Protein AF-A0A964KLP9-F1 (afdb_monomer_lite)

Structure (mmCIF, N/CA/C/O backbone):
data_AF-A0A964KLP9-F1
#
_entry.id   AF-A0A964KLP9-F1
#
loop_
_atom_site.group_PDB
_atom_site.id
_atom_site.type_symbol
_atom_site.label_atom_id
_atom_site.label_alt_id
_atom_site.label_comp_id
_atom_site.label_asym_id
_atom_site.label_entity_id
_atom_site.label_seq_id
_atom_site.pdbx_PDB_ins_code
_atom_site.Cartn_x
_atom_site.Cartn_y
_atom_site.Cartn_z
_atom_site.occupancy
_atom_site.B_iso_or_equiv
_atom_site.auth_seq_id
_atom_site.auth_comp_id
_atom_site.auth_asym_id
_atom_site.auth_atom_id
_atom_site.pdbx_PDB_model_num
ATOM 1 N N . MET A 1 1 ? -12.457 3.748 -2.227 1.00 60.34 1 MET A N 1
ATOM 2 C CA . MET A 1 1 ? -13.805 4.351 -2.131 1.00 60.34 1 MET A CA 1
ATOM 3 C C . MET A 1 1 ? -13.994 4.786 -0.689 1.00 60.34 1 MET A C 1
ATOM 5 O O . MET A 1 1 ? -13.683 4.009 0.194 1.00 60.34 1 MET A O 1
ATOM 9 N N . THR A 1 2 ? -14.404 6.019 -0.418 1.00 71.94 2 THR A N 1
ATOM 10 C CA . THR A 1 2 ? -14.656 6.501 0.951 1.00 71.94 2 THR A CA 1
ATOM 11 C C . THR A 1 2 ? -16.022 7.174 1.004 1.00 71.94 2 THR A C 1
ATOM 13 O O . THR A 1 2 ? -16.394 7.881 0.070 1.00 71.94 2 THR A O 1
ATOM 16 N N . TRP A 1 3 ? -16.806 6.921 2.050 1.00 68.06 3 TRP A N 1
ATOM 17 C CA . TRP A 1 3 ? -18.062 7.632 2.280 1.00 68.06 3 TRP A CA 1
ATOM 18 C C . TRP A 1 3 ? -17.780 9.012 2.864 1.00 68.06 3 TRP A C 1
ATOM 20 O O . TRP A 1 3 ? -17.137 9.132 3.908 1.00 68.06 3 TRP A O 1
ATOM 30 N N . ASP A 1 4 ? -18.271 10.052 2.198 1.00 71.50 4 ASP A N 1
ATOM 31 C CA . ASP A 1 4 ? -18.273 11.404 2.733 1.00 71.50 4 ASP A CA 1
ATOM 32 C C . ASP A 1 4 ? -19.551 11.617 3.550 1.00 71.50 4 ASP A C 1
ATOM 34 O O . ASP A 1 4 ? -20.639 11.813 3.004 1.00 71.50 4 ASP A O 1
ATOM 38 N N . ALA A 1 5 ? -19.419 11.571 4.877 1.00 62.88 5 ALA A N 1
ATOM 39 C CA . ALA A 1 5 ? -20.539 11.771 5.791 1.00 62.88 5 ALA A CA 1
ATOM 40 C C . ALA A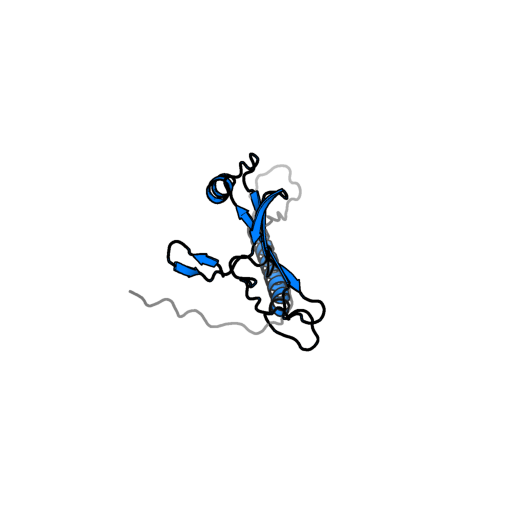 1 5 ? -21.078 13.214 5.793 1.00 62.88 5 ALA A C 1
ATOM 42 O O . ALA A 1 5 ? -22.211 13.425 6.221 1.00 62.88 5 ALA A O 1
ATOM 43 N N . ARG A 1 6 ? -20.297 14.204 5.332 1.00 65.94 6 ARG A N 1
ATOM 44 C CA . ARG A 1 6 ? -20.727 15.612 5.284 1.00 65.94 6 ARG A CA 1
ATOM 45 C C . ARG A 1 6 ? -21.590 15.891 4.064 1.00 65.94 6 ARG A C 1
ATOM 47 O O . ARG A 1 6 ? -22.558 16.636 4.166 1.00 65.94 6 ARG A O 1
ATOM 54 N N . GLU A 1 7 ? -21.255 15.283 2.931 1.00 70.94 7 GLU A N 1
ATOM 55 C CA . GLU A 1 7 ? -22.005 15.470 1.685 1.00 70.94 7 GLU A CA 1
ATOM 56 C C . GLU A 1 7 ? -23.021 14.355 1.403 1.00 70.94 7 GLU A C 1
ATOM 58 O O . GLU A 1 7 ? -23.871 14.519 0.526 1.00 70.94 7 GLU A O 1
ATOM 63 N N . GLY A 1 8 ? -22.952 13.235 2.133 1.00 73.81 8 GLY A N 1
ATOM 64 C CA . GLY A 1 8 ? -23.808 12.064 1.936 1.00 73.81 8 GLY A CA 1
ATOM 65 C C . GLY A 1 8 ? -23.518 11.333 0.624 1.00 73.81 8 GLY A C 1
ATOM 66 O O . GLY A 1 8 ? -24.441 10.837 -0.024 1.00 73.81 8 GLY A O 1
ATOM 67 N N . ARG A 1 9 ? -22.254 11.326 0.180 1.00 76.69 9 ARG A N 1
ATOM 68 C CA . ARG A 1 9 ? -21.855 10.815 -1.141 1.00 76.69 9 ARG A CA 1
ATOM 69 C C . ARG A 1 9 ? -20.707 9.831 -1.035 1.00 76.69 9 ARG A C 1
ATOM 71 O O . ARG A 1 9 ? -19.839 9.929 -0.172 1.00 76.69 9 ARG A O 1
ATOM 78 N N . VAL A 1 10 ? -20.662 8.918 -1.995 1.00 73.44 10 VAL A N 1
ATOM 79 C CA . VAL A 1 10 ? -19.498 8.067 -2.219 1.00 73.44 10 VAL A CA 1
ATOM 80 C C . VAL A 1 10 ? -18.426 8.879 -2.941 1.00 73.44 10 VAL A C 1
ATOM 82 O O . VAL A 1 10 ? -18.646 9.349 -4.056 1.00 73.44 10 VAL A O 1
ATOM 85 N N . ARG A 1 11 ? -17.243 8.992 -2.338 1.00 77.19 11 ARG A N 1
ATOM 86 C CA . ARG A 1 11 ? -16.057 9.571 -2.965 1.00 77.19 11 ARG A CA 1
ATOM 87 C C . ARG A 1 11 ? -15.138 8.466 -3.469 1.00 77.19 11 ARG A C 1
ATOM 89 O O . ARG A 1 11 ? -14.707 7.581 -2.724 1.00 77.19 11 ARG A O 1
ATOM 96 N N . ILE A 1 12 ? -14.816 8.518 -4.755 1.00 75.50 12 ILE A N 1
ATOM 97 C CA . ILE A 1 12 ? -13.841 7.622 -5.375 1.00 75.50 12 ILE A CA 1
ATOM 98 C C . ILE A 1 12 ? -12.546 8.412 -5.537 1.00 75.50 12 ILE A C 1
ATOM 100 O O . ILE A 1 12 ? -12.537 9.481 -6.137 1.00 75.50 12 ILE A O 1
ATOM 104 N N . SER A 1 13 ? -11.464 7.895 -4.967 1.00 78.62 13 SER A N 1
ATOM 105 C CA . SER A 1 13 ? -10.117 8.437 -5.114 1.00 78.62 13 SER A CA 1
ATOM 106 C C . SER A 1 13 ? -9.166 7.327 -5.548 1.00 78.62 13 SER A C 1
ATOM 108 O O . SER A 1 13 ? -9.432 6.146 -5.304 1.00 78.62 13 SER A O 1
ATOM 110 N N . ALA A 1 14 ? -8.066 7.721 -6.188 1.00 74.81 14 ALA A N 1
ATOM 111 C CA . ALA A 1 14 ? -6.952 6.846 -6.523 1.00 74.81 14 ALA A CA 1
ATOM 112 C C . ALA A 1 14 ? -5.803 7.127 -5.535 1.00 74.81 14 ALA A C 1
ATOM 114 O O . ALA A 1 14 ? -5.076 8.104 -5.724 1.00 74.81 14 ALA A O 1
ATOM 115 N N . PRO A 1 15 ? -5.686 6.359 -4.435 1.00 78.12 15 PRO A N 1
ATOM 116 C CA . PRO A 1 15 ? -4.571 6.499 -3.503 1.00 78.12 15 PRO A CA 1
ATOM 117 C C . PRO A 1 15 ? -3.251 6.043 -4.140 1.00 78.12 15 PRO A C 1
ATOM 119 O O . PRO A 1 15 ? -3.249 5.280 -5.108 1.00 78.12 15 PRO A O 1
ATOM 122 N N . ASP A 1 16 ? -2.127 6.495 -3.578 1.00 77.94 16 ASP A N 1
ATOM 123 C CA . ASP A 1 16 ? -0.802 6.024 -3.987 1.00 77.94 16 ASP A CA 1
ATOM 124 C C . ASP A 1 16 ? -0.677 4.510 -3.761 1.00 77.94 16 ASP A C 1
ATOM 126 O O . ASP A 1 16 ? -0.866 4.003 -2.652 1.00 77.94 16 ASP A O 1
ATOM 130 N N . ILE A 1 17 ? -0.338 3.786 -4.828 1.00 77.50 17 ILE A N 1
ATOM 131 C CA . ILE A 1 17 ? -0.261 2.327 -4.822 1.00 77.50 17 ILE A CA 1
ATOM 132 C C . ILE A 1 17 ? 0.911 1.810 -3.981 1.00 77.50 17 ILE A C 1
ATOM 134 O O . ILE A 1 17 ? 0.841 0.697 -3.470 1.00 77.50 17 ILE A O 1
ATOM 138 N N . GLN A 1 18 ? 1.961 2.616 -3.771 1.00 82.06 18 GLN A N 1
ATOM 139 C CA . GLN A 1 18 ? 3.113 2.249 -2.928 1.00 82.06 18 GLN A CA 1
ATOM 140 C C . GLN A 1 18 ? 2.741 2.108 -1.441 1.00 82.06 18 GLN A C 1
ATOM 142 O O . GLN A 1 18 ? 3.469 1.503 -0.645 1.00 82.06 18 GLN A O 1
ATOM 147 N N . GLY A 1 19 ? 1.609 2.696 -1.054 1.00 84.62 19 GLY A N 1
ATOM 148 C CA . GLY A 1 19 ? 1.032 2.597 0.277 1.00 84.62 19 GLY A CA 1
ATOM 149 C C . GLY A 1 19 ? 0.044 1.446 0.445 1.00 84.62 19 GLY A C 1
ATOM 150 O O . GLY A 1 19 ? -0.342 1.161 1.574 1.00 84.62 19 GLY A O 1
ATOM 151 N N . LEU A 1 20 ? -0.382 0.787 -0.633 1.00 87.75 20 LEU A N 1
ATOM 152 C CA . LEU A 1 20 ? -1.439 -0.220 -0.586 1.00 87.75 20 LEU A CA 1
ATOM 153 C C . LEU A 1 20 ? -0.863 -1.630 -0.489 1.00 87.75 20 LEU A C 1
ATOM 155 O O . LEU A 1 20 ? -0.014 -2.041 -1.275 1.00 87.75 20 LEU A O 1
ATOM 159 N N . PHE A 1 21 ? -1.394 -2.396 0.454 1.00 87.88 21 PHE A N 1
ATOM 160 C CA . PHE A 1 21 ? -1.048 -3.792 0.679 1.00 87.88 21 PHE A CA 1
ATOM 161 C C . PHE A 1 21 ? -2.325 -4.616 0.661 1.00 87.88 21 PHE A C 1
ATOM 163 O O . PHE A 1 21 ? -3.248 -4.340 1.422 1.00 87.88 21 PHE A O 1
ATOM 170 N N . ALA A 1 22 ? -2.386 -5.623 -0.202 1.00 87.56 22 ALA A N 1
ATOM 171 C CA . ALA A 1 22 ? -3.533 -6.511 -0.315 1.00 87.56 22 ALA A CA 1
ATOM 172 C C . ALA A 1 22 ? -3.123 -7.950 0.006 1.00 87.56 22 ALA A C 1
ATOM 174 O O . ALA A 1 22 ? -2.044 -8.402 -0.382 1.00 87.56 22 ALA A O 1
ATOM 175 N N . TRP A 1 23 ? -4.005 -8.659 0.705 1.00 87.44 23 TRP A N 1
ATOM 176 C CA . TRP A 1 23 ? -3.907 -10.089 0.957 1.00 87.44 23 TRP A CA 1
ATOM 177 C C . TRP A 1 23 ? -5.085 -10.794 0.287 1.00 87.44 23 TRP A C 1
ATOM 179 O O . TRP A 1 23 ? -6.251 -10.517 0.572 1.00 87.44 23 TRP A O 1
ATOM 189 N N . TRP A 1 24 ? -4.752 -11.703 -0.617 1.00 82.12 24 TRP A N 1
ATOM 190 C CA . TRP A 1 24 ? -5.674 -12.512 -1.415 1.00 82.12 24 TRP A CA 1
ATOM 191 C C . TRP A 1 24 ? -5.998 -13.814 -0.702 1.00 82.12 24 TRP A C 1
ATOM 193 O O . TRP A 1 24 ? -5.187 -14.319 0.085 1.00 82.12 24 TRP A O 1
ATOM 203 N N . ILE A 1 25 ? -7.179 -14.359 -0.983 1.00 80.38 25 ILE A N 1
ATOM 204 C CA . ILE A 1 25 ? -7.470 -15.744 -0.626 1.00 80.38 25 ILE A CA 1
ATOM 205 C C . ILE A 1 25 ? -6.596 -16.628 -1.528 1.00 80.38 25 ILE A C 1
ATOM 207 O O . ILE A 1 25 ? -6.343 -16.302 -2.687 1.00 80.38 25 ILE A O 1
ATOM 211 N N . ALA A 1 26 ? -6.043 -17.708 -0.974 1.00 70.50 26 ALA A N 1
ATOM 212 C CA . ALA A 1 26 ? -5.048 -18.528 -1.666 1.00 70.50 26 ALA A CA 1
ATOM 213 C C . ALA A 1 26 ? -5.580 -19.209 -2.946 1.00 70.50 26 ALA A C 1
ATOM 215 O O . ALA A 1 26 ? -4.781 -19.606 -3.793 1.00 70.50 26 ALA A O 1
ATOM 216 N N . ASP A 1 27 ? -6.898 -19.356 -3.081 1.00 75.06 27 ASP A N 1
ATOM 217 C CA . ASP A 1 27 ? -7.586 -20.026 -4.186 1.00 75.06 27 ASP A CA 1
ATOM 218 C C . ASP A 1 27 ? -8.153 -19.064 -5.249 1.00 75.06 27 ASP A C 1
ATOM 220 O O . ASP A 1 27 ? -8.222 -19.445 -6.419 1.00 75.06 27 ASP A O 1
ATOM 224 N N . ASP A 1 28 ? -8.497 -17.822 -4.887 1.00 72.12 28 ASP A N 1
ATOM 225 C CA . ASP A 1 28 ? -9.008 -16.802 -5.809 1.00 72.12 28 ASP A CA 1
ATOM 226 C C . ASP A 1 28 ? -8.254 -15.459 -5.681 1.00 72.12 28 ASP A C 1
ATOM 228 O O . ASP A 1 28 ? -8.516 -14.673 -4.766 1.00 72.12 28 ASP A O 1
ATOM 232 N N . PRO A 1 29 ? -7.364 -15.120 -6.638 1.00 66.00 29 PRO A N 1
ATOM 233 C CA . PRO A 1 29 ? -6.631 -13.852 -6.636 1.00 66.00 29 PRO A CA 1
ATOM 234 C C . PRO A 1 29 ? -7.521 -12.634 -6.935 1.00 66.00 29 PRO A C 1
ATOM 236 O O . PRO A 1 29 ? -7.077 -11.496 -6.785 1.00 66.00 29 PRO A O 1
ATOM 239 N N . SER A 1 30 ? -8.769 -12.846 -7.368 1.00 67.88 30 SER A N 1
ATOM 240 C CA . SER A 1 30 ? -9.762 -11.777 -7.526 1.00 67.88 30 SER A CA 1
ATOM 241 C C . SER A 1 30 ? -10.405 -11.394 -6.193 1.00 67.88 30 SER A C 1
ATOM 243 O O . SER A 1 30 ? -11.018 -10.330 -6.105 1.00 67.88 30 SER A O 1
ATOM 245 N N . GLN A 1 31 ? -10.263 -12.237 -5.165 1.00 75.88 31 GLN A N 1
ATOM 246 C CA . GLN A 1 31 ? -10.824 -12.016 -3.841 1.00 75.88 31 GLN A CA 1
ATOM 247 C C . GLN A 1 31 ? -9.738 -11.600 -2.854 1.00 75.88 31 GLN A C 1
ATOM 249 O O . GLN A 1 31 ? -8.837 -12.354 -2.488 1.00 75.88 31 GLN A O 1
ATOM 254 N N . VAL A 1 32 ? -9.856 -10.360 -2.396 1.00 83.62 32 VAL A N 1
ATOM 255 C CA . VAL A 1 32 ? -9.051 -9.812 -1.308 1.00 83.62 32 VAL A CA 1
ATOM 256 C C . VAL A 1 32 ? -9.811 -10.036 -0.008 1.00 83.62 32 VAL A C 1
ATOM 258 O O . VAL A 1 32 ? -10.959 -9.618 0.092 1.00 83.62 32 VAL A O 1
ATOM 261 N N . TRP A 1 33 ? -9.177 -10.655 0.989 1.00 87.06 33 TRP A N 1
ATOM 262 C CA . TRP A 1 33 ? -9.769 -10.824 2.326 1.00 87.06 33 TRP A CA 1
ATOM 263 C C . TRP A 1 33 ? -9.267 -9.780 3.328 1.00 87.06 33 TRP A C 1
ATOM 265 O O . TRP A 1 33 ? -9.897 -9.538 4.355 1.00 87.06 33 TRP A O 1
ATOM 275 N N . ARG A 1 34 ? -8.136 -9.126 3.036 1.00 88.88 34 ARG A N 1
ATOM 276 C CA . ARG A 1 34 ? -7.614 -8.024 3.847 1.00 88.88 34 ARG A CA 1
ATOM 277 C C . ARG A 1 34 ? -6.886 -7.007 2.990 1.00 88.88 34 ARG A C 1
ATOM 279 O O . ARG A 1 34 ? -6.137 -7.364 2.083 1.00 88.88 34 ARG A O 1
ATOM 286 N N . MET A 1 35 ? -7.043 -5.736 3.333 1.00 90.12 35 MET A N 1
ATOM 287 C CA . MET A 1 35 ? -6.265 -4.649 2.757 1.00 90.12 35 MET A CA 1
ATOM 288 C C . MET A 1 35 ? -5.693 -3.744 3.833 1.00 90.12 35 MET A C 1
ATOM 290 O O . MET A 1 35 ? -6.320 -3.535 4.863 1.00 90.12 35 MET A O 1
ATOM 294 N N . ALA A 1 36 ? -4.521 -3.175 3.586 1.00 91.75 36 ALA A N 1
ATOM 295 C CA . ALA A 1 36 ? -3.986 -2.077 4.362 1.00 91.75 36 ALA A CA 1
ATOM 296 C C . ALA A 1 36 ? -3.605 -0.913 3.445 1.00 91.75 36 ALA A C 1
ATOM 298 O O . ALA A 1 36 ? -2.972 -1.109 2.410 1.00 91.75 36 ALA A O 1
ATOM 299 N N . SER A 1 37 ? -3.979 0.298 3.843 1.00 90.81 37 SER A N 1
ATOM 300 C CA . SER A 1 37 ? -3.563 1.546 3.213 1.00 90.81 37 SER A CA 1
ATOM 301 C C . SER A 1 37 ? -2.631 2.284 4.158 1.00 90.81 37 SER A C 1
ATOM 303 O O . SER A 1 37 ? -3.018 2.634 5.270 1.00 90.81 37 SER A O 1
ATOM 305 N N . ARG A 1 38 ? -1.392 2.496 3.724 1.00 91.25 38 ARG A N 1
ATOM 306 C CA . ARG A 1 38 ? -0.349 3.209 4.453 1.00 91.25 38 ARG A CA 1
ATOM 307 C C . ARG A 1 38 ? -0.071 4.541 3.780 1.00 91.25 38 ARG A C 1
ATOM 309 O O . ARG A 1 38 ? 0.359 4.579 2.632 1.00 91.25 38 ARG A O 1
ATOM 316 N N . TYR A 1 39 ? -0.210 5.620 4.529 1.00 89.44 39 TYR A N 1
ATOM 317 C CA . TYR A 1 39 ? 0.109 6.967 4.073 1.00 89.44 39 TYR A CA 1
ATOM 318 C C . TYR A 1 39 ? 0.802 7.750 5.185 1.00 89.44 39 TYR A C 1
ATOM 320 O O . TYR A 1 39 ? 0.851 7.331 6.343 1.00 89.44 39 TYR A O 1
ATOM 328 N N . ARG A 1 40 ? 1.410 8.873 4.805 1.00 88.94 40 ARG A N 1
ATOM 329 C CA . ARG A 1 40 ? 2.080 9.778 5.736 1.00 88.94 40 ARG A CA 1
ATOM 330 C C . ARG A 1 40 ? 1.243 11.034 5.890 1.00 88.94 40 ARG A C 1
ATOM 332 O O . ARG A 1 40 ? 0.833 11.609 4.887 1.00 88.94 40 ARG A O 1
ATOM 339 N N . LEU A 1 41 ? 1.026 11.442 7.131 1.00 85.81 41 LEU A N 1
ATOM 340 C CA . LEU A 1 41 ? 0.423 12.724 7.482 1.00 85.81 41 LEU A CA 1
ATOM 341 C C . LEU A 1 41 ? 1.429 13.559 8.259 1.00 85.81 41 LEU A C 1
ATOM 343 O O . LEU A 1 41 ? 2.334 13.012 8.887 1.00 85.81 41 LEU A O 1
ATOM 347 N N . SER A 1 42 ? 1.272 14.877 8.244 1.00 86.06 42 SER A N 1
ATOM 348 C CA . SER A 1 42 ? 1.967 15.713 9.220 1.00 86.06 42 SER A CA 1
ATOM 349 C C . SER A 1 42 ? 1.430 15.449 10.633 1.00 86.06 42 SER A C 1
ATOM 351 O O . SER A 1 42 ? 0.298 14.996 10.821 1.00 86.06 42 SER A O 1
ATOM 353 N N . THR A 1 43 ? 2.237 15.749 11.647 1.00 82.94 43 THR A N 1
ATOM 354 C CA . THR A 1 43 ? 1.846 15.592 13.059 1.00 82.94 43 THR A CA 1
ATOM 355 C C . THR A 1 43 ? 0.613 16.428 13.416 1.00 82.94 43 THR A C 1
ATOM 357 O O . THR A 1 43 ? -0.241 15.973 14.172 1.00 82.94 43 THR A O 1
ATOM 360 N N . GLU A 1 44 ? 0.477 17.616 12.823 1.00 82.50 44 GLU A N 1
ATOM 361 C CA . GLU A 1 44 ? -0.678 18.503 13.011 1.00 82.50 44 GLU A CA 1
ATOM 362 C C . GLU A 1 44 ? -1.965 17.905 12.419 1.00 82.50 44 GLU A C 1
ATOM 364 O O . GLU A 1 44 ? -3.003 17.885 13.081 1.00 82.50 44 GLU A O 1
ATOM 369 N N . GLU A 1 45 ? -1.899 17.355 11.202 1.00 84.00 45 GLU A N 1
ATOM 370 C CA . GLU A 1 45 ? -3.040 16.689 10.554 1.00 84.00 45 GLU A CA 1
ATOM 371 C C . GLU A 1 45 ? -3.447 15.409 11.290 1.00 84.00 45 GLU A C 1
ATOM 373 O O . GLU A 1 45 ? -4.638 15.153 11.471 1.00 84.00 45 GLU A O 1
ATOM 378 N N . ALA A 1 46 ? -2.474 14.615 11.747 1.00 82.00 46 ALA A N 1
ATOM 379 C CA . ALA A 1 46 ? -2.733 13.404 12.522 1.00 82.00 46 ALA A CA 1
ATOM 380 C C . ALA A 1 46 ? -3.422 13.725 13.861 1.00 82.00 46 ALA A C 1
ATOM 382 O O . ALA A 1 46 ? -4.391 13.056 14.230 1.00 82.00 46 ALA A O 1
ATOM 383 N N . ALA A 1 47 ? -2.982 14.785 14.548 1.00 82.19 47 ALA A N 1
ATOM 384 C CA . ALA A 1 47 ? -3.619 15.267 15.769 1.00 82.19 47 ALA A CA 1
ATOM 385 C C . ALA A 1 47 ? -5.043 15.784 15.508 1.00 82.19 47 ALA A C 1
ATOM 387 O O . ALA A 1 47 ? -5.956 15.480 16.272 1.00 82.19 47 ALA A O 1
ATOM 388 N N . MET A 1 48 ? -5.267 16.510 14.406 1.00 82.12 48 MET A N 1
ATOM 389 C CA . MET A 1 48 ? -6.591 17.031 14.049 1.00 82.12 48 MET A CA 1
ATOM 390 C C . MET A 1 48 ? -7.591 15.923 13.685 1.00 82.12 48 MET A C 1
ATOM 392 O O . MET A 1 48 ? -8.755 15.997 14.074 1.00 82.12 48 MET A O 1
ATOM 396 N N . LEU A 1 49 ? -7.161 14.916 12.920 1.00 81.44 49 LEU A N 1
ATOM 397 C CA . LEU A 1 49 ? -8.046 13.866 12.408 1.00 81.44 49 LEU A CA 1
ATOM 398 C C . LEU A 1 49 ? -8.309 12.757 13.426 1.00 81.44 49 LEU A C 1
ATOM 400 O O . LEU A 1 49 ? -9.431 12.255 13.504 1.00 81.44 49 LEU A O 1
ATOM 404 N N . TYR A 1 50 ? -7.285 12.369 14.185 1.00 80.12 50 TYR A N 1
ATOM 405 C CA . TYR A 1 50 ? -7.334 11.180 15.038 1.00 80.12 50 TYR A CA 1
ATOM 406 C C . TYR A 1 50 ? -7.135 11.483 16.524 1.00 80.12 50 TYR A C 1
ATOM 408 O O . TYR A 1 50 ? -7.261 10.576 17.342 1.00 80.12 50 TYR A O 1
ATOM 416 N N . GLY A 1 51 ? -6.846 12.735 16.897 1.00 75.31 51 GLY A N 1
ATOM 417 C CA . GLY A 1 51 ? -6.637 13.122 18.295 1.00 75.31 51 GLY A CA 1
ATOM 418 C C . GLY A 1 51 ? -5.383 12.509 18.922 1.00 75.31 51 GLY A C 1
ATOM 419 O O . GLY A 1 51 ? -5.304 12.406 20.143 1.00 75.31 51 GLY A O 1
ATOM 420 N N . VAL A 1 52 ? -4.425 12.060 18.104 1.00 71.31 52 VAL A N 1
ATOM 421 C CA . VAL A 1 52 ? -3.204 11.397 18.573 1.00 71.31 52 VAL A CA 1
ATOM 422 C C . VAL A 1 52 ? -2.088 12.426 18.696 1.00 71.31 52 VAL A C 1
ATOM 424 O O . VAL A 1 52 ? -1.700 13.046 17.705 1.00 71.31 52 VAL A O 1
ATOM 427 N N . GLU A 1 53 ? -1.536 12.580 19.900 1.00 67.12 53 GLU A N 1
ATOM 428 C CA . GLU A 1 53 ? -0.275 13.295 20.100 1.00 67.12 53 GLU A CA 1
ATOM 429 C C . GLU A 1 53 ? 0.872 12.419 19.590 1.00 67.12 53 GLU A C 1
ATOM 431 O O . GLU A 1 53 ? 1.424 11.585 20.308 1.00 67.12 53 GLU A O 1
ATOM 436 N N . ALA A 1 54 ? 1.199 12.559 18.306 1.00 62.88 54 ALA A N 1
ATOM 437 C CA . ALA A 1 54 ? 2.369 11.901 17.751 1.00 62.88 54 ALA A CA 1
ATOM 438 C C . ALA A 1 54 ? 3.657 12.611 18.225 1.00 62.88 54 ALA A C 1
ATOM 440 O O . ALA A 1 54 ? 3.627 13.803 18.557 1.00 62.88 54 ALA A O 1
ATOM 441 N N . PRO A 1 55 ? 4.804 11.906 18.279 1.00 65.00 55 PRO A N 1
ATOM 442 C CA . PRO A 1 55 ? 6.079 12.504 18.672 1.00 65.00 55 PRO A CA 1
ATOM 443 C C . PRO A 1 55 ? 6.419 13.721 17.797 1.0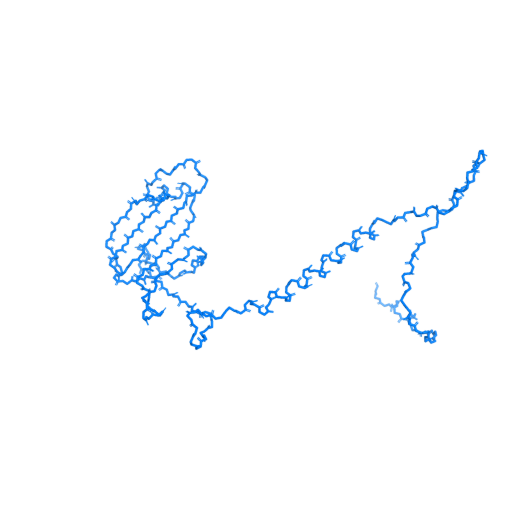0 65.00 55 PRO A C 1
ATOM 445 O O . PRO A 1 55 ? 5.865 13.871 16.712 1.00 65.00 55 PRO A O 1
ATOM 448 N N . ARG A 1 56 ? 7.371 14.574 18.223 1.00 64.06 56 ARG A N 1
ATOM 449 C CA . ARG A 1 56 ? 7.909 15.714 17.435 1.00 64.06 56 ARG A CA 1
ATOM 450 C C . ARG A 1 56 ? 8.658 15.250 16.172 1.00 64.06 56 ARG A C 1
ATOM 452 O O . ARG A 1 56 ? 9.856 15.461 16.016 1.00 64.06 56 ARG A O 1
ATOM 459 N N . GLN A 1 57 ? 7.956 14.577 15.285 1.00 65.62 57 GLN A N 1
ATOM 460 C CA . GLN A 1 57 ? 8.370 14.155 13.965 1.00 65.62 57 GLN A CA 1
ATOM 461 C C . GLN A 1 57 ? 7.655 15.059 12.965 1.00 65.62 57 GLN A C 1
ATOM 463 O O . GLN A 1 57 ? 6.608 15.635 13.254 1.00 65.62 57 GLN A O 1
ATOM 468 N N . GLN A 1 58 ? 8.249 15.231 11.791 1.00 73.25 58 GLN A N 1
ATOM 469 C CA . GLN A 1 58 ? 7.666 16.075 10.748 1.00 73.25 58 GLN A CA 1
ATOM 470 C C . GLN A 1 58 ? 6.555 15.341 9.980 1.00 73.25 58 GLN A C 1
ATOM 472 O O . GLN A 1 58 ? 5.677 15.976 9.404 1.00 73.25 58 GLN A O 1
ATOM 477 N N . ALA A 1 59 ? 6.584 14.005 10.000 1.00 82.00 59 ALA A N 1
ATOM 478 C CA . ALA A 1 59 ? 5.589 13.142 9.389 1.00 82.00 59 ALA A CA 1
ATOM 479 C C . ALA A 1 59 ? 5.383 11.879 10.230 1.00 82.00 59 ALA A C 1
ATOM 481 O O . ALA A 1 59 ? 6.335 11.350 10.803 1.00 82.00 59 ALA A O 1
ATOM 482 N N . VAL A 1 60 ? 4.143 11.407 10.235 1.00 86.56 60 VAL A N 1
ATOM 483 C CA . VAL A 1 60 ? 3.629 10.270 10.990 1.00 86.56 60 VAL A CA 1
ATOM 484 C C . VAL A 1 60 ? 3.061 9.262 9.997 1.00 86.56 60 VAL A C 1
ATOM 486 O O . VAL A 1 60 ? 2.355 9.628 9.054 1.00 86.56 60 VAL A O 1
ATOM 489 N N . THR A 1 61 ? 3.379 7.987 10.183 1.00 89.75 61 THR A N 1
ATOM 490 C CA . THR A 1 61 ? 2.871 6.888 9.366 1.00 89.75 61 THR A CA 1
ATOM 491 C C . THR A 1 61 ? 1.547 6.397 9.932 1.00 89.75 61 THR A C 1
ATOM 493 O O . THR A 1 61 ? 1.482 5.906 11.061 1.00 89.75 61 THR A O 1
ATOM 496 N N . VAL A 1 62 ? 0.505 6.489 9.111 1.00 89.56 62 VAL A N 1
ATOM 497 C CA . VAL A 1 62 ? -0.834 5.987 9.414 1.00 89.56 62 VAL A CA 1
ATOM 498 C C . VAL A 1 62 ? -1.106 4.766 8.547 1.00 89.56 62 VAL A C 1
ATOM 500 O O . VAL A 1 62 ? -0.826 4.777 7.345 1.00 89.56 62 VAL A O 1
ATOM 503 N N . VAL A 1 63 ? -1.623 3.703 9.160 1.00 91.56 63 VAL A N 1
ATOM 504 C CA . VAL A 1 63 ? -2.036 2.478 8.475 1.00 91.56 63 VAL A CA 1
ATOM 505 C C . VAL A 1 63 ? -3.493 2.188 8.795 1.00 91.56 63 VAL A C 1
ATOM 507 O O . VAL A 1 63 ? -3.856 1.912 9.936 1.00 91.56 63 VAL A O 1
ATOM 510 N N . GLU A 1 64 ? -4.321 2.200 7.764 1.00 91.25 64 GLU A N 1
ATOM 511 C CA . GLU A 1 64 ? -5.707 1.760 7.818 1.00 91.25 64 GLU A CA 1
ATOM 512 C C . GLU A 1 64 ? -5.792 0.316 7.331 1.00 91.25 64 GLU A C 1
ATOM 514 O O . GLU A 1 64 ? -5.592 0.055 6.146 1.00 91.25 64 GLU A O 1
ATOM 519 N N . ALA A 1 65 ? -6.081 -0.625 8.225 1.00 91.88 65 ALA A N 1
ATOM 520 C CA . ALA A 1 65 ? -6.307 -2.022 7.886 1.00 91.88 65 ALA A CA 1
ATOM 521 C C . ALA A 1 65 ? -7.811 -2.325 7.841 1.00 91.88 65 ALA A C 1
ATOM 523 O O . ALA A 1 65 ? -8.542 -2.090 8.800 1.00 91.88 65 ALA A O 1
ATOM 524 N N . TRP A 1 66 ? -8.245 -2.877 6.716 1.00 91.50 66 TRP A N 1
ATOM 525 C CA . TRP A 1 66 ? -9.624 -3.198 6.389 1.00 91.50 66 TRP A CA 1
ATOM 526 C C . TRP A 1 66 ? -9.759 -4.703 6.156 1.00 91.50 66 TRP A C 1
ATOM 528 O O . TRP A 1 66 ? -9.055 -5.272 5.316 1.00 91.50 66 TRP A O 1
ATOM 538 N N . THR A 1 67 ? -10.684 -5.331 6.868 1.00 90.88 67 THR A N 1
ATOM 539 C CA . THR A 1 67 ? -11.284 -6.617 6.496 1.00 90.88 67 THR A CA 1
ATOM 540 C C . THR A 1 67 ? -12.756 -6.393 6.141 1.00 90.88 67 THR A C 1
ATOM 542 O O . THR A 1 67 ? -13.265 -5.272 6.215 1.00 90.88 67 THR A O 1
ATOM 545 N N . ASP A 1 68 ? -13.448 -7.436 5.703 1.00 88.44 68 ASP A N 1
ATOM 546 C CA . ASP A 1 68 ? -14.903 -7.427 5.527 1.00 88.44 68 ASP A CA 1
ATOM 547 C C . ASP A 1 68 ? -15.650 -7.101 6.832 1.00 88.44 68 ASP A C 1
ATOM 549 O O . ASP A 1 68 ? -16.616 -6.341 6.805 1.00 88.44 68 ASP A O 1
ATOM 553 N N . GLU A 1 69 ? -15.147 -7.574 7.972 1.00 89.00 69 GLU A N 1
ATOM 554 C CA . GLU A 1 69 ? -15.793 -7.428 9.281 1.00 89.00 69 GLU A CA 1
ATOM 555 C C . GLU A 1 69 ? -15.244 -6.292 10.155 1.00 89.00 69 GLU A C 1
ATOM 557 O O . GLU A 1 69 ? -15.985 -5.722 10.958 1.00 89.00 69 GLU A O 1
ATOM 562 N N . VAL A 1 70 ? -13.958 -5.948 10.039 1.00 92.31 70 VAL A N 1
ATOM 563 C CA . VAL A 1 70 ? -13.249 -5.094 11.006 1.00 92.31 70 VAL A CA 1
ATOM 564 C C . VAL A 1 70 ? -12.440 -4.006 10.302 1.00 92.31 70 VAL A C 1
ATOM 566 O O . VAL A 1 70 ? -11.826 -4.204 9.255 1.00 92.31 70 VAL A O 1
ATOM 569 N N . PHE A 1 71 ? -12.419 -2.832 10.922 1.00 91.69 71 PHE A N 1
ATOM 570 C CA . PHE A 1 71 ? -11.561 -1.710 10.584 1.00 91.69 71 PHE A CA 1
ATOM 571 C C . PHE A 1 71 ? -10.609 -1.407 11.745 1.00 91.69 71 PHE A C 1
ATOM 573 O O . PHE A 1 71 ? -11.045 -1.197 12.880 1.00 91.69 71 PHE A O 1
ATOM 580 N N . GLN A 1 72 ? -9.313 -1.333 11.449 1.00 92.88 72 GLN A N 1
ATOM 581 C CA . GLN A 1 72 ? -8.263 -0.990 12.405 1.00 92.88 72 GLN A CA 1
ATOM 582 C C . GLN A 1 72 ? -7.432 0.188 11.894 1.00 92.88 72 GLN A C 1
ATOM 584 O O . GLN A 1 72 ? -6.960 0.185 10.758 1.00 92.88 72 GLN A O 1
ATOM 589 N N . LEU A 1 73 ? -7.200 1.170 12.759 1.00 91.94 73 LEU A N 1
ATOM 590 C CA . LEU A 1 73 ? -6.346 2.322 12.504 1.00 91.94 73 LEU A CA 1
ATOM 591 C C . LEU A 1 73 ? -5.100 2.239 13.382 1.00 91.94 73 LEU A C 1
ATOM 593 O O . LEU A 1 73 ? -5.189 2.237 14.613 1.00 91.94 73 LEU A O 1
ATOM 597 N N . TRP A 1 74 ? -3.943 2.233 12.735 1.00 91.00 74 TRP A N 1
ATOM 598 C CA . TRP A 1 74 ? -2.640 2.216 13.378 1.00 91.00 74 TRP A CA 1
ATOM 599 C C . TRP A 1 74 ? -1.900 3.518 13.092 1.00 91.00 74 TRP A C 1
ATOM 601 O O . TRP A 1 74 ? -1.869 3.984 11.954 1.00 91.00 74 TRP A O 1
ATOM 611 N N . VAL A 1 75 ? -1.261 4.079 14.112 1.00 89.56 75 VAL A N 1
ATOM 612 C CA . VAL A 1 75 ? -0.409 5.268 14.011 1.00 89.56 75 VAL A CA 1
ATOM 613 C C . VAL A 1 75 ? 0.926 4.924 14.656 1.00 89.56 75 VAL A C 1
ATOM 615 O O . VAL A 1 75 ? 0.944 4.507 15.810 1.00 89.56 75 VAL A O 1
ATOM 618 N N . GLU A 1 76 ? 2.032 5.027 13.914 1.00 87.88 76 GLU A N 1
ATOM 619 C CA . GLU A 1 76 ? 3.377 4.645 14.401 1.00 87.88 76 GLU A CA 1
ATOM 620 C C . GLU A 1 76 ? 3.393 3.265 15.086 1.00 87.88 76 GLU A C 1
ATOM 622 O O . GLU A 1 76 ? 3.858 3.102 16.214 1.00 87.88 76 GLU A O 1
ATOM 627 N N . ASN A 1 77 ? 2.808 2.261 14.420 1.00 85.69 77 ASN A N 1
ATOM 628 C CA . ASN A 1 77 ? 2.655 0.889 14.926 1.00 85.69 77 ASN A CA 1
ATOM 629 C C . ASN A 1 77 ? 1.812 0.733 16.209 1.00 85.69 77 ASN A C 1
ATOM 631 O O . ASN A 1 77 ? 1.709 -0.375 16.734 1.00 85.69 77 ASN A O 1
ATOM 635 N N . THR A 1 78 ? 1.158 1.791 16.684 1.00 87.81 78 THR A N 1
ATOM 636 C CA . THR A 1 78 ? 0.232 1.745 17.819 1.00 87.81 78 THR A CA 1
ATOM 637 C C . THR A 1 78 ? -1.201 1.664 17.309 1.00 87.81 78 THR A C 1
ATOM 639 O O . THR A 1 78 ? -1.605 2.471 16.472 1.00 87.81 78 THR A O 1
ATOM 642 N N . LEU A 1 79 ? -1.981 0.698 17.800 1.00 90.50 79 LEU A N 1
ATOM 643 C CA . LEU A 1 79 ? -3.406 0.597 17.484 1.00 90.50 79 LEU A CA 1
ATOM 644 C C . LEU A 1 79 ? -4.154 1.730 18.195 1.00 90.50 79 LEU A C 1
ATOM 646 O O . LEU A 1 79 ? -4.217 1.764 19.422 1.00 90.50 79 LEU A O 1
ATOM 650 N N . VAL A 1 80 ? -4.707 2.657 17.418 1.00 88.62 80 VAL A N 1
ATOM 651 C CA . VAL A 1 80 ? -5.428 3.833 17.929 1.00 88.62 80 VAL A CA 1
ATOM 652 C C . VAL A 1 80 ? -6.923 3.566 17.988 1.00 88.62 80 VAL A C 1
ATOM 654 O O . VAL A 1 80 ? -7.608 4.004 18.910 1.00 88.62 80 VAL A O 1
ATOM 657 N N . GLN A 1 81 ? -7.446 2.849 16.996 1.00 89.12 81 GLN A N 1
ATOM 658 C CA . GLN A 1 81 ? -8.874 2.616 16.874 1.00 89.12 81 GLN A CA 1
ATOM 659 C C . GLN A 1 81 ? -9.140 1.261 16.232 1.00 89.12 81 GLN A C 1
ATOM 661 O O . GLN A 1 81 ? -8.548 0.916 15.214 1.00 89.12 81 GLN A O 1
ATOM 666 N N . GLU A 1 82 ? -10.100 0.538 16.793 1.00 93.12 82 GLU A N 1
ATOM 667 C CA . GLU A 1 82 ? -10.655 -0.684 16.227 1.00 93.12 82 GLU A CA 1
ATOM 668 C C . GLU A 1 82 ? -12.179 -0.589 16.276 1.00 93.12 82 GLU A C 1
ATOM 670 O O . GLU A 1 82 ? -12.757 -0.203 17.295 1.00 93.12 82 GLU A O 1
ATOM 675 N N . ARG A 1 83 ? -12.835 -0.845 15.143 1.00 91.75 83 ARG A N 1
ATOM 676 C CA . ARG A 1 83 ? -14.295 -0.784 14.997 1.00 91.75 83 ARG A CA 1
ATOM 677 C C . ARG A 1 83 ? -14.765 -1.860 14.019 1.00 91.75 83 ARG A C 1
ATOM 679 O O . ARG A 1 83 ? -13.986 -2.260 13.157 1.00 91.75 83 ARG A O 1
ATOM 686 N N . PRO A 1 84 ? -16.032 -2.300 14.093 1.00 91.25 84 PRO A N 1
ATOM 687 C CA . PRO A 1 84 ? -16.612 -3.092 13.015 1.00 91.25 84 PRO A CA 1
ATOM 688 C C . PRO A 1 84 ? -16.582 -2.295 11.704 1.00 91.25 84 PRO A C 1
ATOM 690 O O . PRO A 1 84 ? -16.752 -1.071 11.713 1.00 91.25 84 PRO A O 1
ATOM 693 N N . ASN A 1 85 ? -16.352 -2.980 10.585 1.00 87.62 85 ASN A N 1
ATOM 694 C CA . ASN A 1 85 ? -16.325 -2.365 9.267 1.00 87.62 85 ASN A CA 1
ATOM 695 C C . ASN A 1 85 ? -17.720 -1.795 8.945 1.00 87.62 85 ASN A C 1
ATOM 697 O O . ASN A 1 85 ? -18.676 -2.561 8.811 1.00 87.62 85 ASN A O 1
ATOM 701 N N . PRO A 1 86 ? -17.863 -0.469 8.773 1.00 83.50 86 PRO A N 1
ATOM 702 C CA . PRO A 1 86 ? -19.158 0.148 8.496 1.00 83.50 86 PRO A CA 1
ATOM 703 C C . PRO A 1 86 ? -19.751 -0.255 7.139 1.00 83.50 86 PRO A C 1
ATOM 705 O O . PRO A 1 86 ? -20.949 -0.086 6.931 1.00 83.50 86 PRO A O 1
ATOM 708 N N . TYR A 1 87 ? -18.935 -0.760 6.212 1.00 82.06 87 TYR A N 1
ATOM 709 C CA . TYR A 1 87 ? -19.376 -1.113 4.863 1.00 82.06 87 TYR A CA 1
ATOM 710 C C . TYR A 1 87 ? -19.761 -2.588 4.709 1.00 82.06 87 TYR A C 1
ATOM 712 O O . TYR A 1 87 ? -20.435 -2.922 3.739 1.00 82.06 87 TYR A O 1
ATOM 720 N N . GLY A 1 88 ? -19.304 -3.474 5.603 1.00 81.94 88 GLY A N 1
ATOM 721 C CA . GLY A 1 88 ? -19.444 -4.933 5.450 1.00 81.94 88 GLY A CA 1
ATOM 722 C C . GLY A 1 88 ? -18.728 -5.523 4.222 1.00 81.94 88 GLY A C 1
ATOM 723 O O . GLY A 1 88 ? -18.884 -6.700 3.919 1.00 81.94 88 GLY A O 1
ATOM 724 N N . ILE A 1 89 ? -17.971 -4.697 3.494 1.00 84.69 89 ILE A N 1
ATOM 725 C CA . ILE A 1 89 ? -17.149 -5.047 2.333 1.00 84.69 89 ILE A CA 1
ATOM 726 C C . ILE A 1 89 ? -15.861 -4.222 2.366 1.00 84.69 89 ILE A C 1
ATOM 728 O O . ILE A 1 89 ? -15.818 -3.135 2.950 1.00 84.69 89 ILE A O 1
ATOM 732 N N . ILE A 1 90 ? -14.805 -4.705 1.713 1.00 86.31 90 ILE A N 1
ATOM 733 C CA . ILE A 1 90 ? -13.541 -3.967 1.597 1.00 86.31 90 ILE A CA 1
ATOM 734 C C . ILE A 1 90 ? -13.704 -2.854 0.540 1.00 86.31 90 ILE A C 1
ATOM 736 O O . ILE A 1 90 ? -13.999 -3.156 -0.618 1.00 86.31 90 ILE A O 1
ATOM 740 N N . PRO A 1 91 ? -13.504 -1.563 0.876 1.00 83.25 91 PRO A N 1
ATOM 741 C CA . PRO A 1 91 ? -13.909 -0.437 0.027 1.00 83.25 91 PRO A CA 1
ATOM 742 C C . PRO A 1 91 ? -12.878 -0.074 -1.060 1.00 83.25 91 PRO A C 1
ATOM 744 O O . PRO A 1 91 ? -12.619 1.101 -1.354 1.00 83.25 91 PRO A O 1
ATOM 747 N N . PHE A 1 92 ? -12.266 -1.074 -1.680 1.00 82.75 92 PHE A N 1
ATOM 748 C CA . PHE A 1 92 ? -11.197 -0.895 -2.651 1.00 82.75 92 PHE A CA 1
ATOM 749 C C . PHE A 1 92 ? -11.393 -1.818 -3.844 1.00 82.75 92 PHE A C 1
ATOM 751 O O . PHE A 1 92 ? -11.759 -2.980 -3.702 1.00 82.75 92 PHE A O 1
ATOM 758 N N . VAL A 1 93 ? -11.099 -1.285 -5.026 1.00 80.88 93 VAL A N 1
ATOM 759 C CA . VAL A 1 93 ? -11.158 -2.024 -6.283 1.00 80.88 93 VAL A CA 1
ATOM 760 C C . VAL A 1 93 ? -9.750 -2.064 -6.854 1.00 80.88 93 VAL A C 1
ATOM 762 O O . VAL A 1 93 ? -9.168 -1.019 -7.142 1.00 80.88 93 VAL A O 1
ATOM 765 N N . LEU A 1 94 ? -9.197 -3.268 -6.983 1.00 77.50 94 LEU A N 1
ATOM 766 C CA . LEU A 1 94 ? -7.889 -3.490 -7.589 1.00 77.50 94 LEU A CA 1
ATOM 767 C C . LEU A 1 94 ? -8.069 -3.749 -9.084 1.00 77.50 94 LEU A C 1
ATOM 769 O O . LEU A 1 94 ? -8.725 -4.711 -9.483 1.00 77.50 94 LEU A O 1
ATOM 773 N N . PHE A 1 95 ? -7.468 -2.896 -9.908 1.00 73.81 95 PHE A N 1
ATOM 774 C CA . PHE A 1 95 ? -7.437 -3.079 -11.355 1.00 73.81 95 PHE A CA 1
ATOM 775 C C . PHE A 1 95 ? -6.089 -3.685 -11.763 1.00 73.81 95 PHE A C 1
ATOM 777 O O . PHE A 1 95 ? -5.065 -3.011 -11.636 1.00 73.81 95 PHE A O 1
ATOM 784 N N . PRO A 1 96 ? -6.045 -4.943 -12.243 1.00 68.38 96 PRO A N 1
ATOM 785 C CA . PRO A 1 96 ? -4.830 -5.472 -12.849 1.00 68.38 96 PRO A CA 1
ATOM 786 C C . PRO A 1 96 ? -4.578 -4.757 -14.183 1.00 68.38 96 PRO A C 1
ATOM 788 O O . PRO A 1 96 ? -5.509 -4.597 -14.969 1.00 68.38 96 PRO A O 1
ATOM 791 N N . ASN A 1 97 ? -3.329 -4.355 -14.438 1.00 67.50 97 ASN A N 1
ATOM 792 C CA . ASN A 1 97 ? -2.941 -3.596 -15.633 1.00 67.50 97 ASN A CA 1
ATOM 793 C C . ASN A 1 97 ? -3.227 -4.384 -16.930 1.00 67.50 97 ASN A C 1
ATOM 795 O O . ASN A 1 97 ? -4.094 -4.004 -17.711 1.00 67.50 97 ASN A O 1
ATOM 799 N N . LEU A 1 98 ? -2.587 -5.548 -17.100 1.00 66.19 98 LEU A N 1
ATOM 800 C CA . LEU A 1 98 ? -2.905 -6.534 -18.139 1.00 66.19 98 LEU A CA 1
ATOM 801 C C . LEU A 1 98 ? -2.975 -7.929 -17.520 1.00 66.19 98 LEU A C 1
ATOM 803 O O . LEU A 1 98 ? -2.001 -8.393 -16.932 1.00 66.19 98 LEU A O 1
ATOM 807 N N . ARG A 1 99 ? -4.113 -8.625 -17.638 1.00 63.06 99 ARG A N 1
ATOM 808 C CA . ARG A 1 99 ? -4.220 -10.014 -17.158 1.00 63.06 99 ARG A CA 1
ATOM 809 C C . ARG A 1 99 ? -3.560 -10.958 -18.160 1.00 63.06 99 ARG A C 1
ATOM 811 O O . ARG A 1 99 ? -4.019 -11.062 -19.295 1.00 63.06 99 ARG A O 1
ATOM 818 N N . VAL A 1 100 ? -2.542 -11.692 -17.719 1.00 65.12 100 VAL A N 1
ATOM 819 C CA . VAL A 1 100 ? -1.929 -12.774 -18.499 1.00 65.12 100 VAL A CA 1
ATOM 820 C C . VAL A 1 100 ? -2.477 -14.118 -18.001 1.00 65.12 100 VAL A C 1
ATOM 822 O O . VAL A 1 100 ? -2.509 -14.349 -16.789 1.00 65.12 100 VAL A O 1
ATOM 825 N N . PRO A 1 101 ? -2.922 -15.030 -18.887 1.00 69.69 101 PRO A N 1
ATOM 826 C CA . PRO A 1 101 ? -3.361 -16.358 -18.474 1.00 69.69 101 PRO A CA 1
ATOM 827 C C . PRO A 1 101 ? -2.262 -17.092 -17.696 1.00 69.69 101 PRO A C 1
ATOM 829 O O . PRO A 1 101 ? -1.114 -17.126 -18.130 1.00 69.69 101 PRO A O 1
ATOM 832 N N . LYS A 1 102 ? -2.629 -17.739 -16.581 1.00 67.38 102 LYS A N 1
ATOM 833 C CA . LYS A 1 102 ? -1.726 -18.523 -15.711 1.00 67.38 102 LYS A CA 1
ATOM 834 C C . LYS A 1 102 ? -0.652 -17.713 -14.965 1.00 67.38 102 LYS A C 1
ATOM 836 O O . LYS A 1 102 ? 0.210 -18.319 -14.334 1.00 67.38 102 LYS A O 1
ATOM 841 N N . ALA A 1 103 ? -0.705 -16.382 -14.994 1.00 64.75 103 ALA A N 1
ATOM 842 C CA . ALA A 1 103 ? 0.129 -15.534 -14.150 1.00 64.75 103 ALA A CA 1
ATOM 843 C C . ALA A 1 103 ? -0.677 -15.031 -12.945 1.00 64.75 103 ALA A C 1
ATOM 845 O O . ALA A 1 103 ? -1.822 -14.608 -13.088 1.00 64.75 103 ALA A O 1
ATOM 846 N N . PHE A 1 104 ? -0.069 -15.077 -11.756 1.00 55.06 104 PHE A N 1
ATOM 847 C CA . PHE A 1 104 ? -0.671 -14.548 -10.526 1.00 55.06 104 PHE A CA 1
ATOM 848 C C . PHE A 1 104 ? -0.740 -13.009 -10.535 1.00 55.06 104 PHE A C 1
ATOM 850 O O . PHE A 1 104 ? -1.650 -12.418 -9.964 1.00 55.06 104 PHE A O 1
ATOM 857 N N . TRP A 1 105 ? 0.202 -12.364 -11.228 1.00 61.09 105 TRP A N 1
ATOM 858 C CA . TRP A 1 105 ? 0.284 -10.915 -11.403 1.00 61.09 105 TRP A CA 1
ATOM 859 C C . TRP A 1 105 ? 0.025 -10.528 -12.856 1.00 61.09 105 TRP A C 1
ATOM 861 O O . TRP A 1 105 ? 0.328 -11.291 -13.774 1.00 61.09 105 TRP A O 1
ATOM 871 N N . GLY A 1 106 ? -0.515 -9.327 -13.061 1.00 66.81 106 GLY A N 1
ATOM 872 C CA . GLY A 1 106 ? -0.601 -8.747 -14.395 1.00 66.81 106 GLY A CA 1
ATOM 873 C C . GLY A 1 106 ? 0.766 -8.316 -14.927 1.00 66.81 106 GLY A C 1
ATOM 874 O O . GLY A 1 106 ? 1.686 -8.044 -14.154 1.00 66.81 106 GLY A O 1
ATOM 875 N N . GLU A 1 107 ? 0.895 -8.233 -16.247 1.00 71.56 107 GLU A N 1
ATOM 876 C CA . GLU A 1 107 ? 2.089 -7.679 -16.882 1.00 71.56 107 GLU A CA 1
ATOM 877 C C . GLU A 1 107 ? 2.028 -6.145 -16.839 1.00 71.56 107 GLU A C 1
ATOM 879 O O . GLU A 1 107 ? 0.984 -5.526 -17.069 1.00 71.56 107 GLU A O 1
ATOM 884 N N . SER A 1 108 ? 3.143 -5.518 -16.468 1.00 69.06 108 SER A N 1
ATOM 885 C CA . SER A 1 108 ? 3.287 -4.067 -16.566 1.00 69.06 108 SER A CA 1
ATOM 886 C C . SER A 1 108 ? 3.669 -3.706 -17.999 1.00 69.06 108 SER A C 1
ATOM 888 O O . SER A 1 108 ? 4.471 -4.410 -18.596 1.00 69.06 108 SER A O 1
ATOM 890 N N . ASP A 1 109 ? 3.185 -2.579 -18.518 1.00 73.00 109 ASP A N 1
ATOM 891 C CA . ASP A 1 109 ? 3.587 -2.069 -19.843 1.00 73.00 109 ASP A CA 1
ATOM 892 C C . ASP A 1 109 ? 4.940 -1.334 -19.815 1.00 73.00 109 ASP A C 1
ATOM 894 O O . ASP A 1 109 ? 5.441 -0.857 -20.834 1.00 73.00 109 ASP A O 1
ATOM 898 N N . LEU A 1 110 ? 5.542 -1.206 -18.629 1.00 79.81 110 LEU A N 1
ATOM 899 C CA . LEU A 1 110 ? 6.805 -0.504 -18.421 1.00 79.81 110 LEU A CA 1
ATOM 900 C C . LEU A 1 110 ? 8.058 -1.248 -18.908 1.00 79.81 110 LEU A C 1
ATOM 902 O O . LEU A 1 110 ? 8.952 -0.561 -19.405 1.00 79.81 110 LEU A O 1
ATOM 906 N N . PRO A 1 111 ? 8.201 -2.585 -18.794 1.00 82.75 111 PRO A N 1
ATOM 907 C CA . PRO A 1 111 ? 9.430 -3.276 -19.174 1.00 82.75 111 PRO A CA 1
ATOM 908 C C . PRO A 1 111 ? 9.90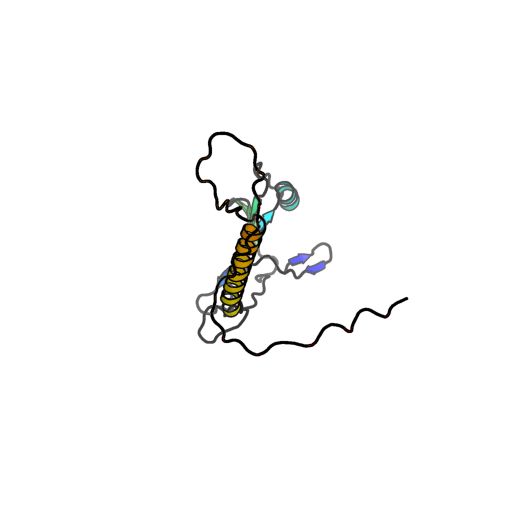9 -2.961 -20.604 1.00 82.75 111 PRO A C 1
ATOM 910 O O . PRO A 1 111 ? 11.092 -2.638 -20.742 1.00 82.75 111 PRO A O 1
ATOM 913 N N . PRO A 1 112 ? 9.041 -2.913 -21.640 1.00 82.62 112 PRO A N 1
ATOM 914 C CA . PRO A 1 112 ? 9.447 -2.484 -22.983 1.00 82.62 112 PRO A CA 1
ATOM 915 C C . PRO A 1 112 ? 9.979 -1.041 -23.063 1.00 82.62 112 PRO A C 1
ATOM 917 O O . PRO A 1 112 ? 10.803 -0.723 -23.921 1.00 82.62 112 PRO A O 1
ATOM 920 N N . LEU A 1 113 ? 9.517 -0.147 -22.184 1.00 85.00 113 LEU A N 1
ATOM 921 C CA . LEU A 1 113 ? 9.879 1.275 -22.187 1.00 85.00 113 LEU A CA 1
ATOM 922 C C . LEU A 1 113 ? 11.157 1.566 -21.393 1.00 85.00 113 LEU A C 1
ATOM 924 O O . LEU A 1 113 ? 11.908 2.478 -21.745 1.00 85.00 113 LEU A O 1
ATOM 928 N N . VAL A 1 114 ? 11.432 0.789 -20.342 1.00 91.06 114 VAL A N 1
ATOM 929 C CA . VAL A 1 114 ? 12.580 1.008 -19.447 1.00 91.06 114 VAL A CA 1
ATOM 930 C C . VAL A 1 114 ? 13.906 0.924 -20.200 1.00 91.06 114 VAL A C 1
ATOM 932 O O . VAL A 1 114 ? 14.793 1.748 -19.974 1.00 91.06 114 VAL A O 1
ATOM 935 N N . GLU A 1 115 ? 14.053 -0.037 -21.112 1.00 89.38 115 GLU A N 1
ATOM 936 C CA . GLU A 1 115 ? 15.284 -0.195 -21.892 1.00 89.38 115 GLU A CA 1
ATOM 937 C C . GLU A 1 115 ? 15.534 1.012 -22.809 1.00 89.38 115 GLU A C 1
ATOM 939 O O . GLU A 1 115 ? 16.630 1.574 -22.822 1.00 89.38 115 GLU A O 1
ATOM 944 N N . ARG A 1 116 ? 14.491 1.491 -23.499 1.00 90.38 116 ARG A N 1
ATOM 945 C CA . ARG A 1 116 ? 14.569 2.681 -24.362 1.00 90.38 116 ARG A CA 1
ATOM 946 C C . ARG A 1 116 ? 14.900 3.942 -23.571 1.00 90.38 116 ARG A C 1
ATOM 948 O O . ARG A 1 116 ? 15.745 4.726 -23.999 1.00 90.38 116 ARG A O 1
ATOM 955 N N . ALA A 1 117 ? 14.278 4.118 -22.407 1.00 90.88 117 ALA A N 1
ATOM 956 C CA . ALA A 1 117 ? 14.545 5.253 -21.529 1.00 90.88 117 ALA A CA 1
ATOM 957 C C . ALA A 1 117 ? 15.995 5.255 -21.016 1.00 90.88 117 ALA A C 1
ATOM 959 O O . ALA A 1 117 ? 16.635 6.305 -20.974 1.00 90.88 117 ALA A O 1
ATOM 960 N N . ARG A 1 118 ? 16.549 4.084 -20.675 1.00 93.62 118 ARG A N 1
ATOM 961 C CA . ARG A 1 118 ? 17.955 3.955 -20.257 1.00 93.62 118 ARG A CA 1
ATOM 962 C C . ARG A 1 118 ? 18.924 4.328 -21.375 1.00 93.62 118 ARG A C 1
ATOM 964 O O . ARG A 1 118 ? 19.888 5.043 -21.112 1.00 93.62 118 ARG A O 1
ATOM 971 N N . GLU A 1 119 ? 18.655 3.898 -22.604 1.00 94.00 119 GLU A N 1
ATOM 972 C CA . GLU A 1 119 ? 19.526 4.204 -23.743 1.00 94.00 119 GLU A CA 1
ATOM 973 C C . GLU A 1 119 ? 19.479 5.690 -24.137 1.00 94.00 119 GLU A C 1
ATOM 975 O O . GLU A 1 119 ? 20.513 6.302 -24.420 1.00 94.00 119 GLU A O 1
ATOM 980 N N . LEU A 1 120 ? 18.295 6.309 -24.071 1.00 94.00 120 LEU A N 1
ATOM 981 C CA . LEU A 1 120 ? 18.143 7.756 -24.241 1.00 94.00 120 LEU A CA 1
ATOM 982 C C . LEU A 1 120 ? 18.922 8.532 -23.177 1.00 94.00 120 LEU A C 1
ATOM 984 O O . LEU A 1 120 ? 19.695 9.427 -23.517 1.00 94.00 120 LEU A O 1
ATOM 988 N N . ASN A 1 121 ? 18.777 8.156 -21.903 1.00 94.31 121 ASN A N 1
ATOM 989 C CA . ASN A 1 121 ? 19.518 8.782 -20.810 1.00 94.31 121 ASN A CA 1
ATOM 990 C C . ASN A 1 121 ? 21.034 8.649 -21.013 1.00 94.31 121 ASN A C 1
ATOM 992 O O . ASN A 1 121 ? 21.760 9.622 -20.827 1.00 94.31 121 ASN A O 1
ATOM 996 N N . ARG A 1 122 ? 21.512 7.486 -21.474 1.00 95.12 122 ARG A N 1
ATOM 997 C CA . ARG A 1 122 ? 22.930 7.268 -21.790 1.00 95.12 122 ARG A CA 1
ATOM 998 C C . ARG A 1 122 ? 23.428 8.206 -22.892 1.00 95.12 122 ARG A C 1
ATOM 1000 O O . ARG A 1 122 ? 24.490 8.807 -22.740 1.00 95.12 122 ARG A O 1
ATOM 1007 N N . SER A 1 123 ? 22.664 8.349 -23.974 1.00 93.19 123 SER A N 1
ATOM 1008 C CA . SER A 1 123 ? 23.007 9.235 -25.095 1.00 93.19 123 SER A CA 1
ATOM 1009 C C . SER A 1 123 ? 23.009 10.710 -24.678 1.00 93.19 123 SER A C 1
ATOM 1011 O O . SER A 1 123 ? 23.922 11.454 -25.030 1.00 93.19 123 SER A O 1
ATOM 1013 N N . LEU A 1 124 ? 22.033 11.133 -23.870 1.00 92.88 124 LEU A N 1
ATOM 1014 C CA . LEU A 1 124 ? 21.965 12.496 -23.338 1.00 92.88 124 LEU A CA 1
ATOM 1015 C C . LEU A 1 124 ? 23.147 12.818 -22.419 1.00 92.88 124 LEU A C 1
ATOM 1017 O O . LEU A 1 124 ? 23.734 13.892 -22.541 1.00 92.88 124 LEU A O 1
ATOM 1021 N N . SER A 1 125 ? 23.552 11.886 -21.552 1.00 93.69 125 SER A N 1
ATOM 1022 C CA . SER A 1 125 ? 24.753 12.061 -20.728 1.00 93.69 125 SER A CA 1
ATOM 1023 C C . SER A 1 125 ? 26.015 12.200 -21.581 1.00 93.69 125 SER A C 1
ATOM 1025 O O . SER A 1 125 ? 26.823 13.085 -21.313 1.00 93.69 125 SER A O 1
ATOM 1027 N N . GLN A 1 126 ? 26.167 11.395 -22.640 1.00 89.88 126 GLN A N 1
ATOM 1028 C CA . GLN A 1 126 ? 27.302 11.516 -23.565 1.00 89.88 126 GLN A CA 1
ATOM 1029 C C . GLN A 1 126 ? 27.342 12.886 -24.250 1.00 89.88 126 GLN A C 1
ATOM 1031 O O . GLN A 1 126 ? 28.407 13.495 -24.341 1.00 89.88 126 GLN A O 1
ATOM 1036 N N . LEU A 1 127 ? 26.189 13.395 -24.694 1.00 90.31 127 LEU A N 1
ATOM 1037 C CA . LEU A 1 127 ? 26.096 14.732 -25.278 1.00 90.31 127 LEU A CA 1
ATOM 1038 C C . LEU A 1 127 ? 26.455 15.826 -24.264 1.00 90.31 127 LEU A C 1
ATOM 1040 O O . LEU A 1 127 ? 27.194 16.739 -24.623 1.00 90.31 127 LEU A O 1
ATOM 1044 N N . SER A 1 128 ? 26.008 15.713 -23.007 1.00 87.94 128 SER A N 1
ATOM 1045 C CA . SER A 1 128 ? 26.399 16.645 -21.935 1.00 87.94 128 SER A CA 1
ATOM 1046 C C . SER A 1 128 ? 27.912 16.668 -21.753 1.00 87.94 128 SER A C 1
ATOM 1048 O O . SER A 1 128 ? 28.517 17.734 -21.788 1.00 87.94 128 SER A O 1
ATOM 1050 N N . THR A 1 129 ? 28.545 15.493 -21.666 1.00 87.06 129 THR A N 1
ATOM 1051 C CA . THR A 1 129 ? 30.004 15.386 -21.534 1.00 87.06 129 THR A CA 1
ATOM 1052 C C . THR A 1 129 ? 30.736 16.023 -22.716 1.00 87.06 129 THR A C 1
ATOM 1054 O O . THR A 1 129 ? 31.730 16.717 -22.520 1.00 87.06 129 THR A O 1
ATOM 1057 N N . ILE A 1 130 ? 30.252 15.826 -23.947 1.00 85.00 130 ILE A N 1
ATOM 1058 C CA . ILE A 1 130 ? 30.851 16.444 -25.141 1.00 85.00 130 ILE A CA 1
ATOM 1059 C C . ILE A 1 130 ? 30.728 17.968 -25.078 1.00 85.00 130 ILE A C 1
ATOM 1061 O O . ILE A 1 130 ? 31.703 18.671 -25.345 1.00 85.00 130 ILE A O 1
ATOM 1065 N N . ILE A 1 131 ? 29.553 18.483 -24.716 1.00 80.31 131 ILE A N 1
ATOM 1066 C CA . ILE A 1 131 ? 29.313 19.924 -24.606 1.00 80.31 131 ILE A CA 1
ATOM 1067 C C . ILE A 1 131 ? 30.208 20.527 -23.518 1.00 80.31 131 ILE A C 1
ATOM 1069 O O . ILE A 1 131 ? 30.901 21.504 -23.794 1.00 80.31 131 ILE A O 1
ATOM 1073 N N . GLU A 1 132 ? 30.271 19.914 -22.336 1.00 84.62 132 GLU A N 1
ATOM 1074 C CA . GLU A 1 132 ? 31.144 20.333 -21.232 1.00 84.62 132 GLU A CA 1
ATOM 1075 C C . GLU A 1 132 ? 32.620 20.379 -21.647 1.00 84.62 132 GLU A C 1
ATOM 1077 O O . GLU A 1 132 ? 33.301 21.375 -21.401 1.00 84.62 132 GLU A O 1
ATOM 1082 N N . LEU A 1 133 ? 33.109 19.340 -22.332 1.00 79.44 133 LEU A N 1
ATOM 1083 C CA . LEU A 1 133 ? 34.499 19.276 -22.786 1.00 79.44 133 LEU A CA 1
ATOM 1084 C C . LEU A 1 133 ? 34.789 20.297 -23.902 1.00 79.44 133 LEU A C 1
ATOM 1086 O O . LEU A 1 133 ? 35.852 20.912 -23.924 1.00 79.44 133 LEU A O 1
ATOM 1090 N N . SER A 1 134 ? 33.845 20.504 -24.826 1.00 68.00 134 SER A N 1
ATOM 1091 C CA . SER A 1 134 ? 33.980 21.469 -25.929 1.00 68.00 134 SER A CA 1
ATOM 1092 C C . SER A 1 134 ? 33.878 22.931 -25.479 1.00 68.00 134 SER A C 1
ATOM 1094 O O . SER A 1 134 ? 34.440 23.813 -26.128 1.00 68.00 134 SER A O 1
ATOM 1096 N N . GLY A 1 135 ? 33.206 23.189 -24.353 1.00 65.56 135 GLY A N 1
ATOM 1097 C CA . GLY A 1 135 ? 33.090 24.512 -23.742 1.00 65.56 135 GLY A CA 1
ATOM 1098 C C . GLY A 1 135 ? 34.377 25.003 -23.075 1.00 65.56 135 GLY A C 1
ATOM 1099 O O . GLY A 1 135 ? 34.477 26.187 -22.760 1.00 65.56 135 GLY A O 1
ATOM 1100 N N . ASN A 1 136 ? 35.371 24.126 -22.890 1.00 70.69 136 ASN A N 1
ATOM 1101 C CA . ASN A 1 136 ? 36.658 24.461 -22.288 1.00 70.69 136 ASN A CA 1
ATOM 1102 C C . ASN A 1 136 ? 37.813 23.984 -23.194 1.00 70.69 136 ASN A C 1
ATOM 1104 O O . ASN A 1 136 ? 38.462 22.975 -22.904 1.00 70.69 136 ASN A O 1
ATOM 1108 N N . PRO A 1 137 ? 38.050 24.650 -24.342 1.00 61.75 137 PRO A N 1
ATOM 1109 C CA . PRO A 1 137 ? 39.044 24.198 -25.307 1.00 61.75 137 PRO A CA 1
ATOM 1110 C C . PRO A 1 137 ? 40.442 24.166 -24.676 1.00 61.75 137 PRO A C 1
ATOM 1112 O O . PRO A 1 137 ? 40.932 25.170 -24.158 1.00 61.75 137 PRO A O 1
ATOM 1115 N N . ILE A 1 138 ? 41.105 23.008 -24.747 1.00 54.12 138 ILE A N 1
ATOM 1116 C CA . ILE A 1 138 ? 42.488 22.841 -24.289 1.00 54.12 138 ILE A CA 1
ATOM 1117 C C . ILE A 1 138 ? 43.388 23.663 -25.214 1.00 54.12 138 ILE A C 1
ATOM 1119 O O . ILE A 1 138 ? 43.572 23.331 -26.385 1.00 54.12 138 ILE A O 1
ATOM 1123 N N . ALA A 1 139 ? 43.954 24.749 -24.690 1.00 54.56 139 ALA A N 1
ATOM 1124 C CA . ALA A 1 139 ? 44.964 25.526 -25.392 1.00 54.56 139 ALA A CA 1
ATOM 1125 C C . ALA A 1 139 ? 46.260 24.707 -25.474 1.00 54.56 139 ALA A C 1
ATOM 1127 O O . ALA A 1 139 ? 47.053 24.664 -24.533 1.00 54.56 139 ALA A O 1
ATOM 1128 N N . VAL A 1 140 ? 46.470 24.031 -26.603 1.00 55.19 140 VAL A N 1
ATOM 1129 C CA . VAL A 1 140 ? 47.730 23.346 -26.896 1.00 55.19 140 VAL A CA 1
ATOM 1130 C C . VAL A 1 140 ? 48.740 24.398 -27.363 1.00 55.19 140 VAL A C 1
ATOM 1132 O O . VAL A 1 140 ? 48.619 24.954 -28.453 1.00 55.19 140 VAL A O 1
ATOM 1135 N N . LEU A 1 141 ? 49.725 24.709 -26.517 1.00 49.06 141 LEU A N 1
ATOM 1136 C CA . LEU A 1 141 ? 50.858 25.562 -26.879 1.00 49.06 141 LEU A CA 1
ATOM 1137 C C . LEU A 1 141 ? 51.938 24.706 -27.549 1.00 49.06 141 LEU A C 1
ATOM 1139 O O . LEU A 1 141 ? 52.815 24.161 -26.881 1.00 49.06 141 LEU A O 1
ATOM 1143 N N . GLU A 1 142 ? 51.891 24.597 -28.872 1.00 46.75 142 GLU A N 1
ATOM 1144 C CA . GLU A 1 142 ? 53.012 24.060 -29.646 1.00 46.75 142 GLU A CA 1
ATOM 1145 C C . GLU A 1 142 ? 54.043 25.169 -29.910 1.00 46.75 142 GLU A C 1
ATOM 1147 O O . GLU A 1 142 ? 53.715 26.222 -30.457 1.00 46.75 142 GLU A O 1
ATOM 1152 N N . GLY A 1 143 ? 55.297 24.937 -29.498 1.00 51.97 143 GLY A N 1
ATOM 1153 C CA . GLY A 1 143 ? 56.437 25.804 -29.831 1.00 51.97 143 GLY A CA 1
ATOM 1154 C C . GLY A 1 143 ? 57.259 26.374 -28.668 1.00 51.97 143 GLY A C 1
ATOM 1155 O O . GLY A 1 143 ? 58.009 27.323 -28.889 1.00 51.97 143 GLY A O 1
ATOM 1156 N N . VAL A 1 144 ? 57.171 25.840 -27.443 1.00 53.53 144 VAL A N 1
ATOM 1157 C CA . VAL A 1 144 ? 58.062 26.277 -26.348 1.00 53.53 144 VAL A CA 1
ATOM 1158 C C . VAL A 1 144 ? 59.345 25.443 -26.330 1.00 53.53 144 VAL A C 1
ATOM 1160 O O . VAL A 1 144 ? 59.557 24.612 -25.449 1.00 53.53 144 VAL A O 1
ATOM 1163 N N . GLU A 1 145 ? 60.243 25.698 -27.281 1.00 44.53 145 GLU A N 1
ATOM 1164 C CA . GLU A 1 145 ? 61.663 25.456 -27.026 1.00 44.53 145 GLU A CA 1
ATOM 1165 C C . GLU A 1 145 ? 62.222 26.637 -26.228 1.00 44.53 145 GLU A C 1
ATOM 1167 O O . GLU A 1 145 ? 62.081 27.805 -26.590 1.00 44.53 145 GLU A O 1
ATOM 1172 N N . ARG A 1 146 ? 62.792 26.305 -25.068 1.00 46.38 146 ARG A N 1
ATOM 1173 C CA . ARG A 1 146 ? 63.349 27.223 -24.069 1.00 46.38 146 ARG A CA 1
ATOM 1174 C C . ARG A 1 146 ? 64.196 28.321 -24.727 1.00 46.38 146 ARG A C 1
ATOM 1176 O O . ARG A 1 146 ? 65.296 28.044 -25.189 1.00 46.38 146 ARG A O 1
ATOM 1183 N N . ALA A 1 147 ? 63.753 29.576 -24.660 1.00 35.50 147 ALA A N 1
ATOM 1184 C CA . ALA A 1 147 ? 64.556 30.719 -25.090 1.00 35.50 147 ALA A CA 1
ATOM 1185 C C . ALA A 1 147 ? 64.698 31.741 -23.954 1.00 35.50 147 ALA A C 1
ATOM 1187 O O . ALA A 1 147 ? 63.745 32.407 -23.549 1.00 35.50 147 ALA A O 1
ATOM 1188 N N . ARG A 1 148 ? 65.922 31.840 -23.420 1.00 39.53 148 ARG A N 1
ATOM 1189 C CA . ARG A 1 148 ? 66.369 32.971 -22.602 1.00 39.53 148 ARG A CA 1
ATOM 1190 C C . ARG A 1 148 ? 66.308 34.238 -23.449 1.00 39.53 148 ARG A C 1
ATOM 1192 O O . ARG A 1 148 ? 66.932 34.280 -24.500 1.00 39.53 148 ARG A O 1
ATOM 1199 N N . GLY A 1 149 ? 65.662 35.270 -22.910 1.00 41.72 149 GLY A N 1
ATOM 1200 C CA . GLY A 1 149 ? 65.708 36.631 -23.436 1.00 41.72 149 GLY A CA 1
ATOM 1201 C C . GLY A 1 149 ? 64.944 36.814 -24.748 1.00 41.72 149 GLY A C 1
ATOM 1202 O O . GLY A 1 149 ? 64.829 35.911 -25.558 1.00 41.72 149 GLY A O 1
ATOM 1203 N N . HIS A 1 150 ? 64.461 38.034 -24.971 1.00 33.81 150 HIS A N 1
ATOM 1204 C CA . HIS A 1 150 ? 63.819 38.511 -26.206 1.00 33.81 150 HIS A CA 1
ATOM 1205 C C . HIS A 1 150 ? 62.319 38.172 -26.334 1.00 33.81 150 HIS A C 1
ATOM 1207 O O . HIS A 1 150 ? 61.899 37.080 -26.704 1.00 33.81 150 HIS A O 1
ATOM 1213 N N . ARG A 1 151 ? 61.486 39.188 -26.063 1.00 39.69 151 ARG A N 1
ATOM 1214 C CA . ARG A 1 151 ? 60.038 39.180 -26.313 1.00 39.69 151 ARG A CA 1
ATOM 1215 C C . ARG A 1 151 ? 59.771 39.037 -27.813 1.00 39.69 151 ARG A C 1
ATOM 1217 O O . ARG A 1 151 ? 60.039 39.965 -28.573 1.00 39.69 151 ARG A O 1
ATOM 1224 N N . ARG A 1 152 ? 59.169 37.923 -28.227 1.00 37.16 152 ARG A N 1
ATOM 1225 C CA . ARG A 1 152 ? 58.382 37.840 -29.465 1.00 37.16 152 ARG A CA 1
ATOM 1226 C C . ARG A 1 152 ? 57.005 37.271 -29.140 1.00 37.16 152 ARG A C 1
ATOM 1228 O O . ARG A 1 152 ? 56.882 36.374 -28.315 1.00 37.16 152 ARG A O 1
ATOM 1235 N N . ALA A 1 153 ? 55.980 37.859 -29.751 1.00 40.31 153 ALA A N 1
ATOM 1236 C CA . ALA A 1 153 ? 54.585 37.501 -29.544 1.00 40.31 153 ALA A CA 1
ATOM 1237 C C . ALA A 1 153 ? 54.340 36.035 -29.933 1.00 40.31 153 ALA A C 1
ATOM 1239 O O . ALA A 1 153 ? 54.558 35.654 -31.085 1.00 40.31 153 ALA A O 1
ATOM 1240 N N . ALA A 1 154 ? 53.887 35.231 -28.970 1.00 41.00 154 ALA A N 1
ATOM 1241 C CA . ALA A 1 154 ? 53.392 33.888 -29.224 1.00 41.00 154 ALA A CA 1
ATOM 1242 C C . ALA A 1 154 ? 52.138 33.992 -30.100 1.00 41.00 154 ALA A C 1
ATOM 1244 O O . ALA A 1 154 ? 51.167 34.662 -29.743 1.00 41.00 154 ALA A O 1
ATOM 1245 N N . ARG A 1 155 ? 52.167 33.358 -31.273 1.00 39.78 155 ARG A N 1
ATOM 1246 C CA . ARG A 1 155 ? 50.973 33.206 -32.102 1.00 39.78 155 ARG A CA 1
ATOM 1247 C C . ARG A 1 155 ? 50.171 32.049 -31.516 1.00 39.78 155 ARG A C 1
ATOM 1249 O O . ARG A 1 155 ? 50.570 30.901 -31.642 1.00 39.78 155 ARG A O 1
ATOM 1256 N N . CYS A 1 156 ? 49.073 32.373 -30.845 1.00 36.91 156 CYS A N 1
ATOM 1257 C CA . CYS A 1 156 ? 48.109 31.385 -30.387 1.00 36.91 156 CYS A CA 1
ATOM 1258 C C . CYS A 1 156 ? 47.221 31.018 -31.583 1.00 36.91 156 CYS A C 1
ATOM 1260 O O . CYS A 1 156 ? 46.440 31.850 -32.044 1.00 36.91 156 CYS A O 1
ATOM 1262 N N . SER A 1 157 ? 47.374 29.818 -32.138 1.00 48.38 157 SER A N 1
ATOM 1263 C CA . SER A 1 157 ? 46.436 29.281 -33.126 1.00 48.38 157 SER A CA 1
ATOM 1264 C C . SER A 1 157 ? 45.540 28.254 -32.450 1.00 48.38 157 SER A C 1
ATOM 1266 O O . SER A 1 157 ? 46.020 27.224 -31.986 1.00 48.38 157 SER A O 1
ATOM 1268 N N . VAL A 1 158 ? 44.236 28.529 -32.410 1.00 43.47 158 VAL A N 1
ATOM 1269 C CA . VAL A 1 158 ? 43.226 27.562 -31.966 1.00 43.47 158 VAL A CA 1
ATOM 1270 C C . VAL A 1 158 ? 43.105 26.493 -33.054 1.00 43.47 158 VAL A C 1
ATOM 1272 O O . VAL A 1 158 ? 42.451 26.698 -34.075 1.00 43.47 158 VAL A O 1
ATOM 1275 N N . GLY A 1 159 ? 43.804 25.374 -32.876 1.00 39.69 159 GLY A N 1
ATOM 1276 C CA . GLY A 1 159 ? 43.709 24.222 -33.764 1.00 39.69 159 GLY A CA 1
ATOM 1277 C C . GLY A 1 159 ? 42.433 23.438 -33.477 1.00 39.69 159 GLY A C 1
ATOM 1278 O O . GLY A 1 159 ? 42.360 22.715 -32.488 1.00 39.69 159 GLY A O 1
ATOM 1279 N N . ALA A 1 160 ? 41.424 23.551 -34.342 1.00 40.03 160 ALA A N 1
ATOM 1280 C CA . ALA A 1 160 ? 40.318 22.600 -34.351 1.00 40.03 160 ALA A CA 1
ATOM 1281 C C . ALA A 1 160 ? 40.850 21.243 -34.840 1.00 40.03 160 ALA A C 1
ATOM 1283 O O . ALA A 1 160 ? 41.110 21.061 -36.032 1.00 40.03 160 ALA A O 1
ATOM 1284 N N . VAL A 1 161 ? 41.039 20.293 -33.922 1.00 40.47 161 VAL A N 1
ATOM 1285 C CA . VAL A 1 161 ? 41.404 18.914 -34.264 1.00 40.47 161 VAL A CA 1
ATOM 1286 C C . VAL A 1 161 ? 40.217 18.280 -34.989 1.00 40.47 161 VAL A C 1
ATOM 1288 O O . VAL A 1 161 ? 39.212 17.918 -34.381 1.00 40.47 161 VAL A O 1
ATOM 1291 N N . ARG A 1 162 ? 40.312 18.160 -36.319 1.00 37.62 162 ARG A N 1
ATOM 1292 C CA . ARG A 1 162 ? 39.416 17.305 -37.105 1.00 37.62 162 ARG A CA 1
ATOM 1293 C C . ARG A 1 162 ? 39.701 15.854 -36.724 1.00 37.62 162 ARG A C 1
ATOM 1295 O O . ARG A 1 162 ? 40.731 15.310 -37.111 1.00 37.62 162 ARG A O 1
ATOM 1302 N N . ALA A 1 163 ? 38.781 15.232 -35.992 1.00 36.06 163 ALA A N 1
ATOM 1303 C CA . ALA A 1 163 ? 38.752 13.785 -35.839 1.00 36.06 163 ALA A CA 1
ATOM 1304 C C . ALA A 1 163 ? 38.583 13.151 -37.231 1.00 36.06 163 ALA A C 1
ATOM 1306 O O . ALA A 1 163 ? 37.553 13.314 -37.887 1.00 36.06 163 ALA A O 1
ATOM 1307 N N . GLY A 1 164 ? 39.635 12.490 -37.711 1.00 33.00 164 GLY A N 1
ATOM 1308 C CA . GLY A 1 164 ? 39.620 11.746 -38.961 1.00 33.00 164 GLY A CA 1
ATOM 1309 C C . GLY A 1 164 ? 38.815 10.460 -38.809 1.00 33.00 164 GLY A C 1
ATOM 1310 O O . GLY A 1 164 ? 39.291 9.503 -38.209 1.00 33.00 164 GLY A O 1
ATOM 1311 N N . ALA A 1 165 ? 37.623 10.429 -39.397 1.00 37.06 165 ALA A N 1
ATOM 1312 C CA . ALA A 1 165 ? 36.978 9.201 -39.843 1.00 37.06 165 ALA A CA 1
ATOM 1313 C C . ALA A 1 165 ? 36.886 9.275 -41.371 1.00 37.06 165 ALA A C 1
ATOM 1315 O O . ALA A 1 165 ? 36.342 10.231 -41.926 1.00 37.06 165 ALA A O 1
ATOM 1316 N N . GLY A 1 166 ? 37.512 8.312 -42.048 1.00 42.84 166 GLY A N 1
ATOM 1317 C CA . GLY A 1 166 ? 37.603 8.269 -43.501 1.00 42.84 166 GLY A CA 1
ATOM 1318 C C . GLY A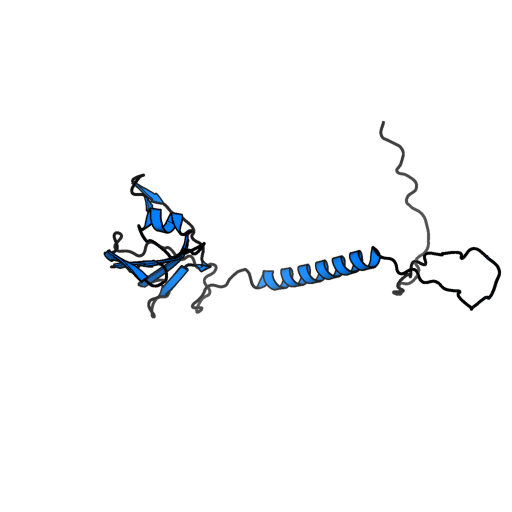 1 166 ? 36.237 8.119 -44.167 1.00 42.84 166 GLY A C 1
ATOM 1319 O O . GLY A 1 166 ? 35.516 7.164 -43.902 1.00 42.84 166 GLY A O 1
ATOM 1320 N N . LEU A 1 167 ? 35.931 9.035 -45.083 1.00 35.38 167 LEU A N 1
ATOM 1321 C CA . LEU A 1 167 ? 34.948 8.868 -46.151 1.00 35.38 167 LEU A CA 1
ATOM 1322 C C . LEU A 1 167 ? 35.555 9.462 -47.437 1.00 35.38 167 LEU A C 1
ATOM 1324 O O . LEU A 1 167 ? 36.212 10.506 -47.361 1.00 35.38 167 LEU A O 1
ATOM 1328 N N . PRO A 1 168 ? 35.413 8.803 -48.602 1.00 36.75 168 PRO A N 1
ATOM 1329 C CA . PRO A 1 168 ? 36.084 9.217 -49.828 1.00 36.75 168 PRO A CA 1
ATOM 1330 C C . PRO A 1 168 ? 35.481 10.508 -50.395 1.00 36.75 168 PRO A C 1
ATOM 1332 O O . PRO A 1 168 ? 34.281 10.761 -50.301 1.00 36.75 168 PRO A O 1
ATOM 1335 N N . ALA A 1 169 ? 36.350 11.321 -50.994 1.00 39.41 169 ALA A N 1
ATOM 1336 C CA . ALA A 1 169 ? 36.022 12.599 -51.607 1.00 39.41 169 ALA A CA 1
ATOM 1337 C C . ALA A 1 169 ? 35.044 12.445 -52.790 1.00 39.41 169 ALA A C 1
ATOM 1339 O O . ALA A 1 169 ? 35.355 11.779 -53.776 1.00 39.41 169 ALA A O 1
ATOM 1340 N N . GLY A 1 170 ? 33.890 13.111 -52.702 1.00 34.25 170 GLY A N 1
ATOM 1341 C CA . GLY A 1 170 ? 33.032 13.461 -53.841 1.00 34.25 170 GLY A CA 1
ATOM 1342 C C . GLY A 1 170 ? 33.246 14.930 -54.238 1.00 34.25 170 GLY A C 1
ATOM 1343 O O . GLY A 1 170 ? 33.649 15.728 -53.384 1.00 34.25 170 GLY A O 1
ATOM 1344 N N . PRO A 1 171 ? 33.040 15.306 -55.514 1.00 38.03 171 PRO A N 1
ATOM 1345 C CA . PRO A 1 171 ? 33.519 16.570 -56.047 1.00 38.03 171 PRO A CA 1
ATOM 1346 C C . PRO A 1 171 ? 32.713 17.770 -55.545 1.00 38.03 171 PRO A C 1
ATOM 1348 O O . PRO A 1 171 ? 31.560 17.690 -55.129 1.00 38.03 171 PRO A O 1
ATOM 1351 N N . SER A 1 172 ? 33.407 18.896 -55.589 1.00 41.28 172 SER A N 1
ATOM 1352 C CA . SER A 1 172 ? 33.060 20.212 -55.093 1.00 41.28 172 SER A CA 1
ATOM 1353 C C . SER A 1 172 ? 31.816 20.855 -55.719 1.00 41.28 172 SER A C 1
ATOM 1355 O O . SER A 1 172 ? 31.451 20.598 -56.864 1.00 41.28 172 SER A O 1
ATOM 1357 N N . THR A 1 173 ? 31.355 21.886 -55.000 1.00 37.00 173 THR A N 1
ATOM 1358 C CA . THR A 1 173 ? 30.718 23.132 -55.478 1.00 37.00 173 THR A CA 1
ATOM 1359 C C . THR A 1 173 ? 29.239 23.114 -55.879 1.00 37.00 173 THR A C 1
ATOM 1361 O O . THR A 1 173 ? 28.864 22.573 -56.909 1.00 37.00 173 THR A O 1
ATOM 1364 N N . GLY A 1 174 ? 28.441 23.926 -55.162 1.00 41.44 174 GLY A N 1
ATOM 1365 C CA . GLY A 1 174 ? 27.687 24.957 -55.881 1.00 41.44 174 GLY A CA 1
ATOM 1366 C C . GLY A 1 174 ? 26.238 25.261 -55.508 1.00 41.44 174 GLY A C 1
ATOM 1367 O O . GLY A 1 174 ? 25.516 25.603 -56.424 1.00 41.44 174 GLY A O 1
ATOM 1368 N N . TRP A 1 175 ? 25.777 25.217 -54.255 1.00 32.75 175 TRP A N 1
ATOM 1369 C CA . TRP A 1 175 ? 24.460 25.785 -53.890 1.00 32.75 175 TRP A CA 1
ATOM 1370 C C . TRP A 1 175 ? 24.574 26.501 -52.533 1.00 32.75 175 TRP A C 1
ATOM 1372 O O . TRP A 1 175 ? 25.356 26.056 -51.703 1.00 32.75 175 TRP A O 1
ATOM 1382 N N . TRP A 1 176 ? 23.842 27.605 -52.328 1.00 28.39 176 TRP A N 1
ATOM 1383 C CA . TRP A 1 176 ? 23.789 28.483 -51.127 1.00 28.39 176 TRP A CA 1
ATOM 1384 C C . TRP A 1 176 ? 24.433 29.885 -51.180 1.00 28.39 176 TRP A C 1
ATOM 1386 O O . TRP A 1 176 ? 24.781 30.455 -50.149 1.00 28.39 176 TRP A O 1
ATOM 1396 N N . ARG A 1 177 ? 24.448 30.551 -52.342 1.00 34.22 177 ARG A N 1
ATOM 1397 C CA . ARG A 1 177 ? 24.351 32.030 -52.373 1.00 34.22 177 ARG A CA 1
ATOM 1398 C C . ARG A 1 177 ? 23.125 32.475 -53.162 1.00 34.22 177 ARG A C 1
ATOM 1400 O O . ARG A 1 177 ? 23.268 32.956 -54.275 1.00 34.22 177 ARG A O 1
ATOM 1407 N N . GLN A 1 178 ? 21.935 32.312 -52.586 1.00 43.28 178 GLN A N 1
ATOM 1408 C CA . GLN A 1 178 ? 20.713 33.012 -53.013 1.00 43.28 178 GLN A CA 1
ATOM 1409 C C . GLN A 1 178 ? 19.588 32.781 -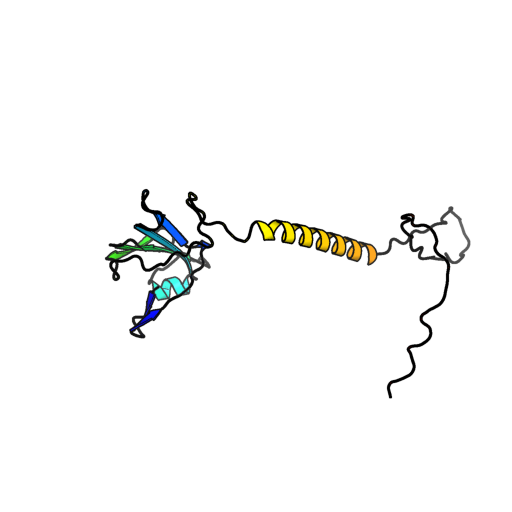51.987 1.00 43.28 178 GLN A C 1
ATOM 1411 O O . GLN A 1 178 ? 18.685 31.993 -52.217 1.00 43.28 178 GLN A O 1
ATOM 1416 N N . ALA A 1 179 ? 19.662 33.429 -50.821 1.00 37.81 179 ALA A N 1
ATOM 1417 C CA . ALA A 1 179 ? 18.512 33.585 -49.917 1.00 37.81 179 ALA A CA 1
ATOM 1418 C C . ALA A 1 179 ? 18.808 34.646 -48.841 1.00 37.81 179 ALA A C 1
ATOM 1420 O O . ALA A 1 179 ? 18.860 34.351 -47.655 1.00 37.81 179 ALA A O 1
ATOM 1421 N N . ALA A 1 180 ? 19.077 35.885 -49.258 1.00 36.62 180 ALA A N 1
ATOM 1422 C CA . ALA A 1 180 ? 19.081 37.037 -48.351 1.00 36.62 180 ALA A CA 1
ATOM 1423 C C . ALA A 1 180 ? 18.765 38.326 -49.128 1.00 36.62 180 ALA A C 1
ATOM 1425 O O . ALA A 1 180 ? 19.566 39.254 -49.194 1.00 36.62 180 ALA A O 1
ATOM 1426 N N . ARG A 1 181 ? 17.603 38.349 -49.787 1.00 37.12 181 ARG A N 1
ATOM 1427 C CA . ARG A 1 181 ? 16.883 39.580 -50.136 1.00 37.12 181 ARG A CA 1
ATOM 1428 C C . ARG A 1 181 ? 15.398 39.299 -49.986 1.00 37.12 181 ARG A C 1
ATOM 1430 O O . ARG A 1 181 ? 14.882 38.418 -50.664 1.00 37.12 181 ARG A O 1
ATOM 1437 N N . GLY A 1 182 ? 14.752 40.064 -49.120 1.00 33.28 182 GLY A N 1
ATOM 1438 C CA . GLY A 1 182 ? 13.309 40.050 -48.935 1.00 33.28 182 GLY A CA 1
ATOM 1439 C C . GLY A 1 182 ? 12.942 39.877 -47.474 1.00 33.28 182 GLY A C 1
ATOM 1440 O O . GLY A 1 182 ? 12.835 38.747 -47.016 1.00 33.28 182 GLY A O 1
ATOM 1441 N N . LEU A 1 183 ? 12.782 40.998 -46.771 1.00 37.75 183 LEU A N 1
ATOM 1442 C CA . LEU A 1 183 ? 11.602 41.329 -45.964 1.00 37.75 183 LEU A CA 1
ATOM 1443 C C . LEU A 1 183 ? 11.844 42.699 -45.302 1.00 37.75 183 LEU A C 1
ATOM 1445 O O . LEU A 1 183 ? 12.644 42.799 -44.380 1.00 37.75 183 LEU A O 1
ATOM 1449 N N . HIS A 1 184 ? 11.164 43.692 -45.892 1.00 40.91 184 HIS A N 1
ATOM 1450 C CA . HIS A 1 184 ? 10.770 45.037 -45.437 1.00 40.91 184 HIS A CA 1
ATOM 1451 C C . HIS A 1 184 ? 11.770 45.943 -44.711 1.00 40.91 184 HIS A C 1
ATOM 1453 O O . HIS A 1 184 ? 12.078 45.703 -43.528 1.00 40.91 184 HIS A O 1
#

Radius of gyration: 34.04 Å; chains: 1; bounding box: 90×65×76 Å

Secondary structure (DSSP, 8-state):
-EEETTTTEEEP----GGGEEEEE-SS-TT-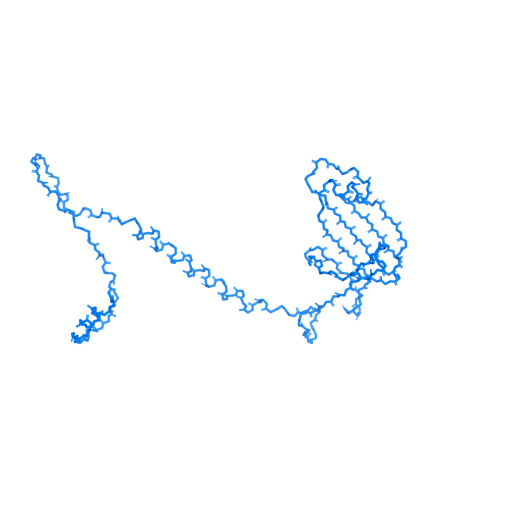EEEEEEEEEE-HHHHHHHH-----S-S-EEEEEEEESSEEEEEETTEEEEEEE-TTSS-------SBPPTT-SSPBPS-HHHHHHHHHHHHHHHHHHHHHHHHTS------------S------------------PPPPP----S-------

Sequence (184 aa):
MTWDAREGRVRISAPDIQGLFAWWIADDPSQVWRMASRYRLSTEEAAMLYGVEAPRQQAVTVVEAWTDEVFQLWVENTLVQERPNPYGIIPFVLFPNLRVPKAFWGESDLPPLVERARELNRSLSQLSTIIELSGNPIAVLEGVERARGHRRAARCSVGAVRAGAGLPAGPSTGWWRQAARGLH

Foldseek 3Di:
DDQDPVVRDDDDDDDDPVQKDFDADPVDLQHTQKIKGKDKDAQVVCCVPQVDNDPPDRIWIWIWMDGLFKIWIDINNHTRDIDTDPVSHDPDHDDQPADDPPDSHHDDPCPVVVVVVVVVVVVVVVVVVVVVQVVDQDQDQPDPDDDDDDDDDRDRDRDPDDPDDDDDDDDDDDDPPDDPDDDD

pLDDT: mean 70.58, std 19.78, range [28.39, 95.12]

=== Feature glossary ===
A reading guide for the features in this record.

Start from the sequence.

  · This is the polypeptide sequence — one letter per residue, N-terminus first. Length ranges from a few dozen residues for small domains to over a thousand for large multi-domain proteins.

Fold it, and you get atomic coordinates and the backbone conformation that goes with them.

  · Structure coordinates are given as an mmCIF _atom_site loop: one row per atom with element, residue name, chain id, sequence number, and x/y/z position in Å. Only the four main-chain atoms per residue are included here; side chains are omitted to keep the record compact.

  · Backbone dihedral angles. Every residue except chain termini has a φ (preceding-C → N → Cα → C) and a ψ (N → Cα → C → next-N). They are reported in degrees following the IUPAC sign convention. Secondary structure is essentially a statement about which (φ, ψ) basin each residue occupies.

  · The SS8 string is DSSP's per-residue secondary-structure call. α-helix (H) means an i→i+4 H-bond ladder; β-strand (E) means the residue participates in a β-sheet; 3₁₀ (G) and π (I) are tighter and wider helices; T/S are turns/bends; '-' is loop.

  · SS3 is a coarse helix/strand/coil call (letters a/b/c) made by the P-SEA algorithm from inter-Cα distances and dihedrals. It is less detailed than DSSP but needs only Cα positions.

Summarize the fold with a handful of shape descriptors and a per-residue structural alphabet.

  · Radius of gyration (Rg) is the root-mean-square distance of Cα atoms from their centroid — a single number for overall size and compactness. A globular domain of N residues has Rg ≈ 2.2·N^0.38 Å; an extended or disordered chain has a much larger Rg. The Cα contact count is the number of residue pairs whose Cα atoms are within 8 Å and are more than four positions apart in sequence — a standard proxy for tertiary packing density. The bounding box is the smallest axis-aligned box enclosing all Cα atoms.

  · The Foldseek 3Di string encodes local tertiary geometry as a 20-letter alphabet — one character per residue — derived from the relative positions of nearby Cα atoms. Unlike the amino-acid sequence, 3Di is a direct function of the 3D structure, so two proteins with the same fold have similar 3Di strings even at low sequence identity.

  · Solvent-accessible surface area (SASA) is the area in Å² traced out by the centre of a 1.4 Å probe sphere (a water molecule) rolled over the protein's van der Waals surface (Shrake–Rupley / Lee–Richards construction). Buried residues have near-zero SASA; fully exposed residues can exceed 200 Å². The total SASA scales roughly with the number of surface residues.

Ask how reliable the model is.

  · pLDDT (predicted Local Distance Difference Test) is AlphaFold's per-residue confidence score, ranging from 0 to 100. Values above 90 indicate high confidence (typically well-packed cores); 70–90 is confident; 50–70 low confidence; below 50 usually means the region is disordered or the prediction is unreliable there. AlphaFold stores pLDDT in the mmCIF B-factor column.

  · B-factor (Debye–Waller factor) reflects atomic displacement in the crystal lattice. It is an experimental observable (units Å²), not a prediction; low values mean the atom is pinned down, high values mean it moves or is heterogeneous across the crystal.

  · Predicted Aligned Error (PAE) is an AlphaFold confidence matrix: entry (i, j) is the expected error in the position of residue j, in ångströms, when the prediction is superimposed on the true structure at residue i. Low PAE within a block of residues means that block is internally rigid and well-predicted; high PAE between two blocks means their relative placement is uncertain even if each block individually is confident.

Place it in context: what it resembles, what it is annotated as, and how it looks.

  · Nearest PDB neighbors are the top structural matches found by Foldseek when searching this structure against the entire Protein Data Bank. Each hit reports a TM-score (0 to 1; >0.5 almost always implies the same fold) and an E-value. These are *structural* homologs — they may share no detectable sequence similarity.

  · Functional annotations link the protein to curated databases. InterPro entries identify conserved domains and families by matching the sequence against member-database signatures (Pfam, PROSITE, CDD, …). Gene Ontology (GO) terms describe molecular function, biological process, and cellular component in a controlled vocabulary. CATH places the structure in a hierarchical fold classification (Class/Architecture/Topology/Homologous-superfamily). The organism is the source species.

  · Three diagnostic plots accompany the record. The Cα contact map visualizes the tertiary structure as a 2D adjacency matrix (8 Å cutoff, sequence-local contacts suppressed). The Ramachandran plot shows the distribution of backbone (φ, ψ) torsions, with points in the α and β basins reflecting secondary structure content. The PAE plot shows AlphaFold's inter-residue confidence as a color matrix.

  · Six rendered views show the 3D structure from the faces of a cube — i.e. along ±x, ±y, ±z. Rendering representation is drawn randomly per protein from cartoon (secondary-structure ribbons), sticks (backbone bonds), or molecular surface; coloring is either N→C rainbow (blue at the N-terminus through red at the C-terminus) or one color per chain.